Protein AF-A0A7Y4XU53-F1 (afdb_monomer)

Solvent-accessible surface area (backbone atoms only — not comparable to full-atom values): 15496 Å² total; per-residue (Å²): 97,67,65,59,54,49,29,48,73,75,41,48,65,51,54,49,46,46,52,47,41,59,56,50,45,74,78,59,78,46,73,67,60,50,52,54,51,51,51,36,53,54,50,52,48,46,34,63,76,52,54,49,57,60,40,25,59,57,55,63,79,53,51,58,45,35,50,53,32,51,56,51,40,59,76,67,54,86,46,67,70,59,48,50,52,51,52,51,53,52,51,51,45,48,71,66,43,41,72,23,77,87,31,60,88,43,92,66,39,48,77,74,89,72,52,85,56,38,30,60,60,71,60,48,35,47,76,47,31,52,31,77,85,59,67,50,93,96,54,72,80,56,50,27,73,43,26,56,47,11,45,54,50,39,73,67,69,52,61,66,43,62,31,17,55,98,55,37,81,69,39,66,53,14,47,64,44,29,35,91,74,42,46,62,47,35,47,40,18,83,83,22,80,64,48,52,65,48,65,60,62,78,65,98,45,80,85,71,64,36,38,55,52,49,41,38,78,77,60,62,36,46,69,58,15,62,79,67,73,41,94,49,38,66,56,65,44,53,36,55,48,44,52,56,46,45,41,70,73,68,52,64,94,88,34,68,67,37,54,53,49,51,51,39,56,78,71,49,72,60,49,83,42,61,109

Foldseek 3Di:
DVLVVLQCVQPVPLVVLLVVLVVLCVVDPDVVLVVLNVVLVVQVVCCVPPVLLQDQEHPPSSVVSSVSSVVSSVVSDPDVVVVVVVVVVVVVCLVPRQCRPVCQLHPSRDDDDDDLRHDHVSVVCNVQQADPSSDDPPDDHSNHPQLVQLLVLLVVLDQEDEDGDVNHQDCVSNVVNVDDSHDYHRQQLPPPQLQVLADFDDDPDPVPRGRSRGGGDDFPCNRVCSVVVHQPGDQPLSSVVVVLSCLCPPPPPPDPVNVVSVVCVVVCVSVVSRD

pLDDT: mean 91.99, std 4.61, range [73.56, 98.56]

Structure (mmCIF, N/CA/C/O backbone):
data_AF-A0A7Y4XU53-F1
#
_entry.id   AF-A0A7Y4XU53-F1
#
loop_
_atom_site.group_PDB
_atom_site.id
_atom_site.type_symbol
_atom_site.label_atom_id
_atom_site.label_alt_id
_atom_site.label_comp_id
_atom_site.label_asym_id
_atom_site.label_entity_id
_atom_site.label_seq_id
_atom_site.pdbx_PDB_ins_code
_atom_site.Cartn_x
_atom_site.Cartn_y
_atom_site.Cartn_z
_atom_site.occupancy
_atom_site.B_iso_or_equiv
_atom_site.auth_seq_id
_atom_site.auth_comp_id
_atom_site.auth_asym_id
_atom_site.auth_atom_id
_atom_site.pdbx_PDB_model_num
ATOM 1 N N . MET A 1 1 ? 0.083 14.313 11.357 1.00 78.88 1 MET A N 1
ATOM 2 C CA . MET A 1 1 ? -1.094 14.756 12.139 1.00 78.88 1 MET A CA 1
ATOM 3 C C . MET A 1 1 ? -2.359 14.794 11.295 1.00 78.88 1 MET A C 1
ATOM 5 O O . MET A 1 1 ? -3.367 14.263 11.739 1.00 78.88 1 MET A O 1
ATOM 9 N N . ASP A 1 2 ? -2.300 15.307 10.069 1.00 85.94 2 ASP A N 1
ATOM 10 C CA . ASP A 1 2 ? -3.457 15.416 9.165 1.00 85.94 2 ASP A CA 1
ATOM 11 C C . ASP A 1 2 ? -4.223 14.101 8.951 1.00 85.94 2 ASP A C 1
ATOM 13 O O . ASP A 1 2 ? -5.445 14.097 9.035 1.00 85.94 2 ASP A O 1
ATOM 17 N N . TYR A 1 3 ? -3.533 12.966 8.778 1.00 88.44 3 TYR A N 1
ATOM 18 C CA . TYR A 1 3 ? -4.188 11.654 8.650 1.00 88.44 3 TYR A CA 1
ATOM 19 C C . TYR A 1 3 ? -4.973 11.239 9.906 1.00 88.44 3 TYR A C 1
ATOM 21 O O . TYR A 1 3 ? -6.047 10.652 9.803 1.00 88.44 3 TYR A O 1
ATOM 29 N N . LEU A 1 4 ? -4.467 11.563 11.103 1.00 89.56 4 LEU A N 1
ATOM 30 C CA . LEU A 1 4 ? -5.180 11.303 12.357 1.00 89.56 4 LEU A CA 1
ATOM 31 C C . LEU A 1 4 ? -6.416 12.202 12.462 1.00 89.56 4 LEU A C 1
ATOM 33 O O . LEU A 1 4 ? -7.492 11.711 12.776 1.00 89.56 4 LEU A O 1
ATOM 37 N N . MET A 1 5 ? -6.284 13.494 12.150 1.00 89.88 5 MET A N 1
ATOM 38 C CA . MET A 1 5 ? -7.417 14.431 12.156 1.00 89.88 5 MET A CA 1
ATOM 39 C C . MET A 1 5 ? -8.484 14.043 11.125 1.00 89.88 5 MET A C 1
ATOM 41 O O . MET A 1 5 ? -9.683 14.097 11.402 1.00 89.88 5 MET A O 1
ATOM 45 N N . ASN A 1 6 ? -8.055 13.582 9.950 1.00 90.56 6 ASN A N 1
ATOM 46 C CA . ASN A 1 6 ? -8.932 12.998 8.946 1.00 90.56 6 ASN A CA 1
ATOM 47 C C . ASN A 1 6 ? -9.673 11.770 9.501 1.00 90.56 6 ASN A C 1
ATOM 49 O O . ASN A 1 6 ? -10.890 11.706 9.406 1.00 90.56 6 ASN A O 1
ATOM 53 N N . SER A 1 7 ? -8.972 10.849 10.164 1.00 89.75 7 SER A N 1
ATOM 54 C CA . SER A 1 7 ? -9.600 9.680 10.788 1.00 89.75 7 SER A CA 1
ATOM 55 C C . SER A 1 7 ? -10.599 10.056 11.891 1.00 89.75 7 SER A C 1
ATOM 57 O O . SER A 1 7 ? -11.693 9.509 11.934 1.00 89.75 7 SER A O 1
ATOM 59 N N . VAL A 1 8 ? -10.274 11.024 12.755 1.00 89.88 8 VAL A N 1
ATOM 60 C CA . VAL A 1 8 ? -11.177 11.500 13.821 1.00 89.88 8 VAL A CA 1
ATOM 61 C C . VAL A 1 8 ? -12.443 12.130 13.239 1.00 89.88 8 VAL A C 1
ATOM 63 O O . VAL A 1 8 ? -13.537 11.885 13.740 1.00 89.88 8 VAL A O 1
ATOM 66 N N . SER A 1 9 ? -12.303 12.930 12.180 1.00 88.12 9 SER A N 1
ATOM 67 C CA . SER A 1 9 ? -13.443 13.584 11.526 1.00 88.12 9 SER A CA 1
ATOM 68 C C . SER A 1 9 ? -14.314 12.612 10.730 1.00 88.12 9 SER A C 1
ATOM 70 O O . SER A 1 9 ? -15.530 12.795 10.681 1.00 88.12 9 SER A O 1
ATOM 72 N N . TRP A 1 10 ? -13.713 11.585 10.123 1.00 86.88 10 TRP A N 1
ATOM 73 C CA . TRP A 1 10 ? -14.430 10.617 9.295 1.00 86.88 10 TRP A CA 1
ATOM 74 C C . TRP A 1 10 ? -15.016 9.456 10.100 1.00 86.88 10 TRP A C 1
ATOM 76 O O . TRP A 1 10 ? -16.067 8.934 9.747 1.00 86.88 10 TRP A O 1
ATOM 86 N N . ASP A 1 11 ? -14.355 9.054 11.184 1.00 85.06 11 ASP A N 1
ATOM 87 C CA . ASP A 1 11 ? -14.752 7.937 12.035 1.00 85.06 11 ASP A CA 1
ATOM 88 C C . ASP A 1 11 ? -14.500 8.253 13.514 1.00 85.06 11 ASP A C 1
ATOM 90 O O . ASP A 1 11 ? -13.604 7.733 14.193 1.00 85.06 11 ASP A O 1
ATOM 94 N N . MET A 1 12 ? -15.343 9.138 14.034 1.00 86.75 12 MET A N 1
ATOM 95 C CA . MET A 1 12 ? -15.313 9.527 15.439 1.00 86.75 12 MET A CA 1
ATOM 96 C C . MET A 1 12 ? -15.636 8.342 16.369 1.00 86.75 12 MET A C 1
ATOM 98 O O . MET A 1 12 ? -15.146 8.284 17.498 1.00 86.75 12 MET A O 1
ATOM 102 N N . SER A 1 13 ? -16.415 7.364 15.895 1.00 83.19 13 SER A N 1
ATOM 103 C CA . SER A 1 13 ? -16.834 6.209 16.694 1.00 83.19 13 SER A CA 1
ATOM 104 C C . SER A 1 13 ? -15.672 5.311 17.106 1.00 83.19 13 SER A C 1
ATOM 106 O O . SER A 1 13 ? -15.560 4.959 18.283 1.00 83.19 13 SER A O 1
ATOM 108 N N . SER A 1 14 ? -14.753 5.027 16.180 1.00 87.06 14 SER A N 1
ATOM 109 C CA . SER A 1 14 ? -13.545 4.257 16.477 1.00 87.06 14 SER A CA 1
ATOM 110 C C . SER A 1 14 ? -12.706 4.913 17.571 1.00 87.06 14 SER A C 1
ATOM 112 O O . SER A 1 14 ? -12.212 4.240 18.476 1.00 87.06 14 SER A O 1
ATOM 114 N N . HIS A 1 15 ? -12.598 6.243 17.546 1.00 89.25 15 HIS A N 1
ATOM 115 C CA . HIS A 1 15 ? -11.846 7.004 18.544 1.00 89.25 15 HIS A CA 1
ATOM 116 C C . HIS A 1 15 ? -12.557 7.054 19.901 1.00 89.25 15 HIS A C 1
ATOM 118 O O . HIS A 1 15 ? -11.891 6.980 20.934 1.00 89.25 15 HIS A O 1
ATOM 124 N N . PHE A 1 16 ? -13.892 7.099 19.929 1.00 88.94 16 PHE A N 1
ATOM 125 C CA . PHE A 1 16 ? -14.647 6.981 21.178 1.00 88.94 16 PHE A CA 1
ATOM 126 C C . PHE A 1 16 ? -14.511 5.607 21.824 1.00 88.94 16 PHE A C 1
ATOM 128 O O . PHE A 1 16 ? -14.369 5.530 23.041 1.00 88.94 16 PHE A O 1
ATOM 135 N N . ILE A 1 17 ? -14.503 4.528 21.039 1.00 89.69 17 ILE A N 1
ATOM 136 C CA . ILE A 1 17 ? -14.270 3.175 21.562 1.00 89.69 17 ILE A CA 1
ATOM 137 C C . ILE A 1 17 ? -12.862 3.068 22.154 1.00 89.69 17 ILE A C 1
ATOM 139 O O . ILE A 1 17 ? -12.697 2.565 23.265 1.00 89.69 17 ILE A O 1
ATOM 143 N N . LEU A 1 18 ? -11.854 3.610 21.467 1.00 91.81 18 LEU A N 1
ATOM 144 C CA . LEU A 1 18 ? -10.482 3.685 21.977 1.00 91.81 18 LEU A CA 1
ATOM 145 C C . LEU A 1 18 ? -10.397 4.460 23.302 1.00 91.81 18 LEU A C 1
ATOM 147 O O . LEU A 1 18 ? -9.801 3.973 24.265 1.00 91.81 18 LEU A O 1
ATOM 151 N N . ALA A 1 19 ? -11.027 5.635 23.375 1.00 90.56 19 ALA A N 1
ATOM 152 C CA . ALA A 1 19 ? -11.068 6.449 24.589 1.00 90.56 19 ALA A CA 1
ATOM 153 C C . ALA A 1 19 ? -11.841 5.760 25.730 1.00 90.56 19 ALA A C 1
ATOM 155 O O . ALA A 1 19 ? -11.410 5.795 26.883 1.00 90.56 19 ALA A O 1
ATOM 156 N N . GLY A 1 20 ? -12.949 5.085 25.414 1.00 89.94 20 GLY A N 1
ATOM 157 C CA . GLY A 1 20 ? -13.741 4.309 26.367 1.00 89.94 20 GLY A CA 1
ATOM 158 C C . GLY A 1 20 ? -12.943 3.160 26.981 1.00 89.94 20 GLY A C 1
ATOM 159 O O . GLY A 1 20 ? -12.933 3.009 28.201 1.00 89.94 20 GLY A O 1
ATOM 160 N N . CYS A 1 21 ? -12.197 2.413 26.162 1.00 91.75 21 CYS A N 1
ATOM 161 C CA . CYS A 1 21 ? -11.261 1.391 26.634 1.00 91.75 21 CYS A CA 1
ATOM 162 C C . CYS A 1 21 ? -10.215 1.972 27.588 1.00 91.75 21 CYS A C 1
ATOM 164 O O . CYS A 1 21 ? -10.006 1.423 28.668 1.00 91.75 21 CYS A O 1
ATOM 166 N N . ALA A 1 22 ? -9.609 3.111 27.236 1.00 90.75 22 ALA A N 1
ATOM 167 C CA . ALA A 1 22 ? -8.641 3.792 28.096 1.00 90.75 22 ALA A CA 1
ATOM 168 C C . ALA A 1 22 ? -9.238 4.140 29.473 1.00 90.75 22 ALA A C 1
ATOM 170 O O . ALA A 1 22 ? -8.600 3.926 30.503 1.00 90.75 22 ALA A O 1
ATOM 171 N N . GLY A 1 23 ? -10.481 4.635 29.496 1.00 89.00 23 GLY A N 1
ATOM 172 C CA . GLY A 1 23 ? -11.198 4.964 30.728 1.00 89.00 23 GLY A CA 1
ATOM 173 C C . GLY A 1 23 ? -11.557 3.738 31.573 1.00 89.00 23 GLY A C 1
ATOM 174 O O . GLY A 1 23 ? -11.372 3.751 32.790 1.00 89.00 23 GLY A O 1
ATOM 175 N N . LEU A 1 24 ? -12.035 2.658 30.951 1.00 88.69 24 LEU A N 1
ATOM 176 C CA . LEU A 1 24 ? -12.408 1.422 31.652 1.00 88.69 24 LEU A CA 1
ATOM 177 C C . LEU A 1 24 ? -11.191 0.682 32.225 1.00 88.69 24 LEU A C 1
ATOM 179 O O . LEU A 1 24 ? -11.260 0.160 33.338 1.00 88.69 24 LEU A O 1
ATOM 183 N N . LEU A 1 25 ? -10.047 0.738 31.539 1.00 90.75 25 LEU A N 1
ATOM 184 C CA . LEU A 1 25 ? -8.766 0.224 32.037 1.00 90.75 25 LEU A CA 1
ATOM 185 C C . LEU A 1 25 ? -8.284 0.914 33.317 1.00 90.75 25 LEU A C 1
ATOM 187 O O . LEU A 1 25 ? -7.402 0.397 33.995 1.00 90.75 25 LEU A O 1
ATOM 191 N N . ILE A 1 26 ? -8.823 2.075 33.695 1.00 84.62 26 ILE A N 1
ATOM 192 C CA . ILE A 1 26 ? -8.505 2.669 35.001 1.00 84.62 26 ILE A CA 1
ATOM 193 C C . ILE A 1 26 ? -9.072 1.801 36.132 1.00 84.62 26 ILE A C 1
ATOM 195 O O . ILE A 1 26 ? -8.435 1.693 37.177 1.00 84.62 26 ILE A O 1
ATOM 199 N N . LYS A 1 27 ? -10.228 1.165 35.911 1.00 81.88 27 LYS A N 1
ATOM 200 C CA . LYS A 1 27 ? -10.947 0.369 36.913 1.00 81.88 27 LYS A CA 1
ATOM 201 C C . LYS A 1 27 ? -10.559 -1.105 36.887 1.00 81.88 27 LYS A C 1
ATOM 203 O O . LYS A 1 27 ? -10.410 -1.701 37.947 1.00 81.88 27 LYS A O 1
ATOM 208 N N . GLU A 1 2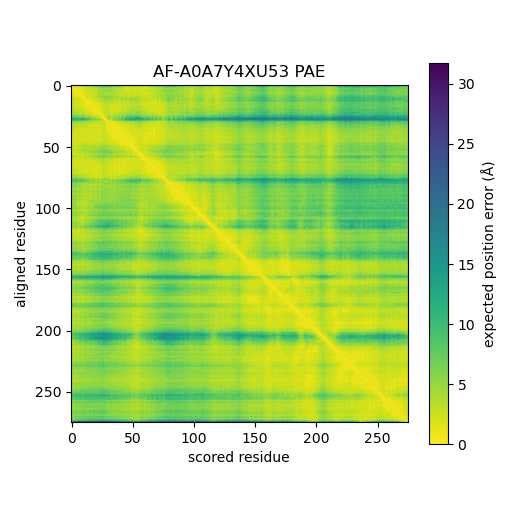8 ? -10.365 -1.678 35.701 1.00 77.75 28 GLU A N 1
ATOM 209 C CA . GLU A 1 28 ? -10.094 -3.110 35.543 1.00 77.75 28 GLU A CA 1
ATOM 210 C C . GLU A 1 28 ? -8.785 -3.362 34.791 1.00 77.75 28 GLU A C 1
ATOM 212 O O . GLU A 1 28 ? -8.723 -3.402 33.560 1.00 77.75 28 GLU A O 1
ATOM 217 N N . ARG A 1 29 ? -7.707 -3.531 35.564 1.00 85.62 29 ARG A N 1
ATOM 218 C CA . ARG A 1 29 ? -6.346 -3.731 35.055 1.00 85.62 29 ARG A CA 1
ATOM 219 C C . ARG A 1 29 ? -5.938 -5.188 35.167 1.00 85.62 29 ARG A C 1
ATOM 221 O O . ARG A 1 29 ? -5.402 -5.607 36.189 1.00 85.62 29 ARG A O 1
ATOM 228 N N . THR A 1 30 ? -6.139 -5.946 34.098 1.00 91.44 30 THR A N 1
ATOM 229 C CA . THR A 1 30 ? -5.469 -7.242 33.937 1.00 91.44 30 THR A CA 1
ATOM 230 C C . THR A 1 30 ? -4.214 -7.069 33.076 1.00 91.44 30 THR A C 1
ATOM 232 O O . THR A 1 30 ? -4.192 -6.195 32.200 1.00 91.44 30 THR A O 1
ATOM 235 N N . PRO A 1 31 ? -3.160 -7.882 33.279 1.00 92.44 31 PRO A N 1
ATOM 236 C CA . PRO A 1 31 ? -1.972 -7.845 32.429 1.00 92.44 31 PRO A CA 1
ATOM 237 C C . PRO A 1 31 ? -2.310 -7.993 30.942 1.00 92.44 31 PRO A C 1
ATOM 239 O O . PRO A 1 31 ? -1.781 -7.258 30.117 1.00 92.44 31 PRO A O 1
ATOM 242 N N . GLN A 1 32 ? -3.255 -8.874 30.606 1.00 93.00 32 GLN A N 1
ATOM 243 C CA . GLN A 1 32 ? -3.695 -9.129 29.235 1.00 93.00 32 GLN A CA 1
ATOM 244 C C . GLN A 1 32 ? -4.329 -7.884 28.600 1.00 93.00 32 GLN A C 1
ATOM 246 O O . GLN A 1 32 ? -3.954 -7.491 27.495 1.00 93.00 32 GLN A O 1
ATOM 251 N N . ASN A 1 33 ? -5.249 -7.231 29.316 1.00 93.19 33 ASN A N 1
ATOM 252 C CA . ASN A 1 33 ? -5.934 -6.030 28.841 1.00 93.19 33 ASN A CA 1
ATOM 253 C C . ASN A 1 33 ? -4.947 -4.867 28.639 1.00 93.19 33 ASN A C 1
ATOM 255 O O . ASN A 1 33 ? -5.022 -4.149 27.639 1.00 93.19 33 ASN A O 1
ATOM 259 N N . LEU A 1 34 ? -3.975 -4.723 29.546 1.00 93.50 34 LEU A N 1
ATOM 260 C CA . LEU A 1 34 ? -2.900 -3.738 29.421 1.00 93.50 34 LEU A CA 1
ATOM 261 C C . LEU A 1 34 ? -1.997 -4.025 28.218 1.00 93.50 34 LEU A C 1
ATOM 263 O O . LEU A 1 34 ? -1.682 -3.102 27.472 1.00 93.50 34 LEU A O 1
ATOM 267 N N . THR A 1 35 ? -1.609 -5.282 27.986 1.00 94.69 35 THR A N 1
ATOM 268 C CA . THR A 1 35 ? -0.790 -5.658 26.825 1.00 94.69 35 THR A CA 1
ATOM 269 C C . THR A 1 35 ? -1.491 -5.323 25.510 1.00 94.69 35 THR A C 1
ATOM 271 O O . THR A 1 35 ? -0.870 -4.719 24.633 1.00 94.69 35 THR A O 1
ATOM 274 N N . ILE A 1 36 ? -2.782 -5.649 25.378 1.00 95.19 36 ILE A N 1
ATOM 275 C CA . ILE A 1 36 ? -3.569 -5.317 24.180 1.00 95.19 36 ILE A CA 1
ATOM 276 C C . ILE A 1 36 ? -3.600 -3.801 23.970 1.00 95.19 36 ILE A C 1
ATOM 278 O O . ILE A 1 36 ? -3.298 -3.320 22.877 1.00 95.19 36 ILE A O 1
ATOM 282 N N . PHE A 1 37 ? -3.915 -3.039 25.019 1.00 96.00 37 PHE A N 1
ATOM 283 C CA . PHE A 1 37 ? -4.017 -1.586 24.921 1.00 96.00 37 PHE A CA 1
ATOM 284 C C . PHE A 1 37 ? -2.678 -0.917 24.595 1.00 96.00 37 PHE A C 1
ATOM 286 O O . PHE A 1 37 ? -2.617 -0.030 23.746 1.00 96.00 37 PHE A O 1
ATOM 293 N N . MET A 1 38 ? -1.581 -1.380 25.196 1.00 95.94 38 MET A N 1
ATOM 294 C CA . MET A 1 38 ? -0.241 -0.897 24.860 1.00 95.94 38 MET A CA 1
ATOM 295 C C . MET A 1 38 ? 0.122 -1.197 23.403 1.00 95.94 38 MET A C 1
ATOM 297 O O . MET A 1 38 ? 0.678 -0.333 22.729 1.00 95.94 38 MET A O 1
ATOM 301 N N . GLY A 1 39 ? -0.246 -2.373 22.884 1.00 97.12 39 GLY A N 1
ATOM 302 C CA . GLY A 1 39 ? -0.088 -2.702 21.466 1.00 97.12 39 GLY A CA 1
ATOM 303 C C . GLY A 1 39 ? -0.845 -1.737 20.548 1.00 97.12 39 GLY A C 1
ATOM 304 O O . GLY A 1 39 ? -0.289 -1.267 19.556 1.00 97.12 39 GLY A O 1
ATOM 305 N N . ILE A 1 40 ? -2.080 -1.376 20.913 1.00 96.94 40 ILE A N 1
ATOM 306 C CA . ILE A 1 40 ? -2.878 -0.370 20.198 1.00 96.94 40 ILE A CA 1
ATOM 307 C C . ILE A 1 40 ? -2.160 0.987 20.181 1.00 96.94 40 ILE A C 1
ATOM 309 O O . ILE A 1 40 ? -2.012 1.584 19.114 1.00 96.94 40 ILE A O 1
ATOM 313 N N . LEU A 1 41 ? -1.675 1.464 21.332 1.00 96.19 41 LEU A N 1
ATOM 314 C CA . LEU A 1 41 ? -0.978 2.751 21.435 1.00 96.19 41 LEU A CA 1
ATOM 315 C C . LEU A 1 41 ? 0.322 2.779 20.623 1.00 96.19 41 LEU A C 1
ATOM 317 O O . LEU A 1 41 ? 0.591 3.759 19.924 1.00 96.19 41 LEU A O 1
ATOM 321 N N . LEU A 1 42 ? 1.113 1.705 20.677 1.00 97.19 42 LEU A N 1
ATOM 322 C CA . LEU A 1 42 ? 2.334 1.568 19.880 1.00 97.19 42 LEU A CA 1
ATOM 323 C C . LEU A 1 42 ? 2.025 1.584 18.381 1.00 97.19 42 LEU A C 1
ATOM 325 O O . LEU A 1 42 ? 2.692 2.291 17.624 1.00 97.19 42 LEU A O 1
ATOM 329 N N . TYR A 1 43 ? 0.980 0.873 17.953 1.00 96.69 43 TYR A N 1
ATOM 330 C CA . TYR A 1 43 ? 0.545 0.879 16.560 1.00 96.69 43 TYR A CA 1
ATOM 331 C C . TYR A 1 43 ? 0.079 2.273 16.120 1.00 96.69 43 TYR A C 1
ATOM 333 O O . TYR A 1 43 ? 0.507 2.768 15.080 1.00 96.69 43 TYR A O 1
ATOM 341 N N . MET A 1 44 ? -0.762 2.946 16.912 1.00 95.25 44 MET A N 1
ATOM 342 C CA . MET A 1 44 ? -1.219 4.305 16.601 1.00 95.25 44 MET A CA 1
ATOM 343 C C . MET A 1 44 ? -0.050 5.293 16.531 1.00 95.25 44 MET A C 1
ATOM 345 O O . MET A 1 44 ? -0.011 6.136 15.637 1.00 95.25 44 MET A O 1
ATOM 349 N N . THR A 1 45 ? 0.935 5.149 17.418 1.00 95.50 45 THR A N 1
ATOM 350 C CA . THR A 1 45 ? 2.166 5.948 17.400 1.00 95.50 45 THR A CA 1
ATOM 351 C C . THR A 1 45 ? 2.941 5.719 16.103 1.00 95.50 45 THR A C 1
ATOM 353 O O . THR A 1 45 ? 3.299 6.678 15.423 1.00 95.50 45 THR A O 1
ATOM 356 N N . PHE A 1 46 ? 3.124 4.461 15.695 1.00 95.50 46 PHE A N 1
ATOM 357 C CA . PHE A 1 46 ? 3.728 4.114 14.408 1.00 95.50 46 PHE A CA 1
ATOM 358 C C . PHE A 1 46 ? 2.972 4.728 13.216 1.00 95.50 46 PHE A C 1
ATOM 360 O O . PHE A 1 46 ? 3.597 5.275 12.302 1.00 95.50 46 PHE A O 1
ATOM 367 N N . VAL A 1 47 ? 1.635 4.700 13.232 1.00 94.19 47 VAL A N 1
ATOM 368 C CA . VAL A 1 47 ? 0.813 5.316 12.181 1.00 94.19 47 VAL A CA 1
ATOM 369 C C . VAL A 1 47 ? 1.042 6.820 12.107 1.00 94.19 47 VAL A C 1
ATOM 371 O O . VAL A 1 47 ? 1.302 7.337 11.022 1.00 94.19 47 VAL A O 1
ATOM 374 N N . VAL A 1 48 ? 0.971 7.517 13.242 1.00 92.44 48 VAL A N 1
ATOM 375 C CA . VAL A 1 48 ? 1.095 8.981 13.306 1.00 92.44 48 VAL A CA 1
ATOM 376 C C . VAL A 1 48 ? 2.494 9.450 12.914 1.00 92.44 48 VAL A C 1
ATOM 378 O O . VAL A 1 48 ? 2.612 10.457 12.215 1.00 92.44 48 VAL A O 1
ATOM 381 N N . LEU A 1 49 ? 3.535 8.735 13.348 1.00 93.25 49 LEU A N 1
ATOM 382 C CA . LEU A 1 49 ? 4.927 9.117 13.111 1.00 93.25 49 LEU A CA 1
ATOM 383 C C . LEU A 1 49 ? 5.436 8.730 11.721 1.00 93.25 49 LEU A C 1
ATOM 385 O O . LEU A 1 49 ? 6.316 9.403 11.193 1.00 93.25 49 LEU A O 1
ATOM 389 N N . SER A 1 50 ? 4.926 7.642 11.137 1.00 91.50 50 SER A N 1
ATOM 390 C CA . SER A 1 50 ? 5.514 7.068 9.926 1.00 91.50 50 SER A CA 1
ATOM 391 C C . SER A 1 50 ? 4.468 6.604 8.918 1.00 91.50 50 SER A C 1
ATOM 393 O O . SER A 1 50 ? 4.408 7.140 7.806 1.00 91.50 50 SER A O 1
ATOM 395 N N . ALA A 1 51 ? 3.620 5.638 9.289 1.00 91.62 51 ALA A N 1
ATOM 396 C CA . ALA A 1 51 ? 2.831 4.888 8.310 1.00 91.62 51 ALA A CA 1
ATOM 397 C C . ALA A 1 51 ? 1.847 5.763 7.524 1.00 91.62 51 ALA A C 1
ATOM 399 O O . ALA A 1 51 ? 1.611 5.500 6.347 1.00 91.62 51 ALA A O 1
ATOM 400 N N . ALA A 1 52 ? 1.313 6.827 8.135 1.00 89.19 52 ALA A N 1
ATOM 401 C CA . ALA A 1 52 ? 0.379 7.756 7.497 1.00 89.19 52 ALA A CA 1
ATOM 402 C C . ALA A 1 52 ? 0.908 8.358 6.182 1.00 89.19 52 ALA A C 1
ATOM 404 O O . ALA A 1 52 ? 0.126 8.606 5.271 1.00 89.19 52 ALA A O 1
ATOM 405 N N . SER A 1 53 ? 2.226 8.535 6.041 1.00 86.56 53 SER A N 1
ATOM 406 C CA . SER A 1 53 ? 2.842 9.034 4.800 1.00 86.56 53 SER A CA 1
ATOM 407 C C . SER A 1 53 ? 2.745 8.052 3.623 1.00 86.56 53 SER A C 1
ATOM 409 O O . SER A 1 53 ? 2.848 8.448 2.462 1.00 86.56 53 SER A O 1
ATOM 411 N N . ALA A 1 54 ? 2.517 6.767 3.903 1.00 87.56 54 ALA A N 1
ATOM 412 C CA . ALA A 1 54 ? 2.494 5.692 2.916 1.00 87.56 54 ALA A CA 1
ATOM 413 C C . ALA A 1 54 ? 1.097 5.426 2.330 1.00 87.56 54 ALA A C 1
ATOM 415 O O . ALA A 1 54 ? 0.913 4.463 1.583 1.00 87.56 54 ALA A O 1
ATOM 416 N N . THR A 1 55 ? 0.079 6.223 2.672 1.00 88.88 55 THR A N 1
ATOM 417 C CA . THR A 1 55 ? -1.260 6.045 2.108 1.00 88.88 55 THR A CA 1
ATOM 418 C C . THR A 1 55 ? -2.026 7.346 1.976 1.00 88.88 55 THR A C 1
ATOM 420 O O . THR A 1 55 ? -1.937 8.221 2.827 1.00 88.88 55 THR A O 1
ATOM 423 N N . HIS A 1 56 ? -2.840 7.418 0.932 1.00 88.44 56 HIS A N 1
ATOM 424 C CA . HIS A 1 56 ? -3.889 8.417 0.787 1.00 88.44 56 HIS A CA 1
ATOM 425 C C . HIS A 1 56 ? -5.286 7.813 1.025 1.00 88.44 56 HIS A C 1
ATOM 427 O O . HIS A 1 56 ? -6.289 8.501 0.898 1.00 88.44 56 HIS A O 1
ATOM 433 N N . MET A 1 57 ? -5.395 6.525 1.383 1.00 91.12 57 MET A N 1
ATOM 434 C CA . MET A 1 57 ? -6.691 5.898 1.666 1.00 91.12 57 MET A CA 1
ATOM 435 C C . MET A 1 57 ? -7.080 6.169 3.122 1.00 91.12 57 MET A C 1
ATOM 437 O O . MET A 1 57 ? -6.411 5.711 4.061 1.00 91.12 57 MET A O 1
ATOM 441 N N . SER A 1 58 ? -8.162 6.920 3.306 1.00 89.19 58 SER A N 1
ATOM 442 C CA . SER A 1 58 ? -8.640 7.331 4.622 1.00 89.19 58 SER A CA 1
ATOM 443 C C . SER A 1 58 ? -9.040 6.130 5.489 1.00 89.19 58 SER A C 1
ATOM 445 O O . SER A 1 58 ? -9.518 5.108 4.993 1.00 89.19 58 SER A O 1
ATOM 447 N N . GLY A 1 59 ? -8.790 6.234 6.798 1.00 85.38 59 GLY A N 1
ATOM 448 C CA . GLY A 1 59 ? -9.236 5.282 7.824 1.00 85.38 59 GLY A CA 1
ATOM 449 C C . GLY A 1 59 ? -8.549 3.910 7.839 1.00 85.38 59 GLY A C 1
ATOM 450 O O . GLY A 1 59 ? -8.574 3.236 8.868 1.00 85.38 59 GLY A O 1
ATOM 451 N N . ARG A 1 60 ? -7.879 3.486 6.755 1.00 89.12 60 ARG A N 1
ATOM 452 C CA . ARG A 1 60 ? -7.386 2.102 6.605 1.00 89.12 60 ARG A CA 1
ATOM 453 C C . ARG A 1 60 ? -6.478 1.625 7.742 1.00 89.12 60 ARG A C 1
ATOM 455 O O . ARG A 1 60 ? -6.584 0.477 8.157 1.00 89.12 60 ARG A O 1
ATOM 462 N N . PHE A 1 61 ? -5.579 2.477 8.242 1.00 93.31 61 PHE A N 1
ATOM 463 C CA . PHE A 1 61 ? -4.652 2.063 9.296 1.00 93.31 61 PHE A CA 1
ATOM 464 C C . PHE A 1 61 ? -5.329 2.005 10.667 1.00 93.31 61 PHE A C 1
ATOM 466 O O . PHE A 1 61 ? -4.907 1.232 11.514 1.00 93.31 61 PHE A O 1
ATOM 473 N N . PHE A 1 62 ? -6.412 2.750 10.891 1.00 92.62 62 PHE A N 1
ATOM 474 C CA . PHE A 1 62 ? -7.114 2.740 12.176 1.00 92.62 62 PHE A CA 1
ATOM 475 C C . PHE A 1 62 ? -8.077 1.558 12.340 1.00 92.62 62 PHE A C 1
ATOM 477 O O . PHE A 1 62 ? -8.491 1.278 13.462 1.00 92.62 62 PHE A O 1
ATOM 484 N N . ALA A 1 63 ? -8.349 0.799 11.273 1.00 90.88 63 ALA A N 1
ATOM 485 C CA . ALA A 1 63 ? -9.172 -0.408 11.336 1.00 90.88 63 ALA A CA 1
ATOM 486 C C . ALA A 1 63 ? -8.618 -1.468 12.311 1.00 90.88 63 ALA A C 1
ATOM 488 O O . ALA A 1 63 ? -9.387 -2.100 13.033 1.00 90.88 63 ALA A O 1
ATOM 489 N N . VAL A 1 64 ? -7.291 -1.640 12.377 1.00 92.88 64 VAL A N 1
ATOM 490 C CA . VAL A 1 64 ? -6.655 -2.605 13.295 1.00 92.88 64 VAL A CA 1
ATOM 491 C C . VAL A 1 64 ? -6.779 -2.156 14.762 1.00 92.88 64 VAL A C 1
ATOM 493 O O . VAL A 1 64 ? -7.302 -2.934 15.562 1.00 92.88 64 VAL A O 1
ATOM 496 N N . PRO A 1 65 ? -6.387 -0.919 15.141 1.00 94.88 65 PRO A N 1
ATOM 497 C CA . PRO A 1 65 ? -6.689 -0.349 16.455 1.00 94.88 65 PRO A CA 1
ATOM 498 C C . PRO A 1 65 ? -8.157 -0.461 16.856 1.00 94.88 65 PRO A C 1
ATOM 500 O O . PRO A 1 65 ? -8.443 -0.870 17.975 1.00 94.88 65 PRO A O 1
ATOM 503 N N . PHE A 1 66 ? -9.081 -0.143 15.947 1.00 92.81 66 PHE A N 1
ATOM 504 C CA . PHE A 1 66 ? -10.517 -0.237 16.193 1.00 92.81 66 PHE A CA 1
ATOM 505 C C . PHE A 1 66 ? -10.957 -1.668 16.519 1.00 92.81 66 PHE A C 1
ATOM 507 O O . PHE A 1 66 ? -11.648 -1.893 17.515 1.00 92.81 66 PHE A O 1
ATOM 514 N N . PHE A 1 67 ? -10.531 -2.646 15.715 1.00 93.56 67 PHE A N 1
ATOM 515 C CA . PHE A 1 67 ? -10.854 -4.051 15.949 1.00 93.56 67 PHE A CA 1
ATOM 516 C C . PHE A 1 67 ? -10.335 -4.519 17.313 1.00 93.56 67 PHE A C 1
ATOM 518 O O . PHE A 1 67 ? -11.097 -5.050 18.120 1.00 93.56 67 PHE A O 1
ATOM 525 N N . MET A 1 68 ? -9.062 -4.248 17.609 1.00 95.88 68 MET A N 1
ATOM 526 C CA . MET A 1 68 ? -8.452 -4.632 18.884 1.00 95.88 68 MET A CA 1
ATOM 527 C C . MET A 1 68 ? -9.105 -3.924 20.075 1.00 95.88 68 MET A C 1
ATOM 529 O O . MET A 1 68 ? -9.316 -4.545 21.114 1.00 95.88 68 MET A O 1
ATOM 533 N N . ALA A 1 69 ? -9.472 -2.649 19.927 1.00 94.38 69 ALA A N 1
ATOM 534 C CA . ALA A 1 69 ? -10.192 -1.901 20.950 1.00 94.38 69 ALA A CA 1
ATOM 535 C C . ALA A 1 69 ? -11.602 -2.449 21.172 1.00 94.38 69 ALA A C 1
ATOM 537 O O . ALA A 1 69 ? -12.063 -2.480 22.303 1.00 94.38 69 ALA A O 1
ATOM 538 N N . THR A 1 70 ? -12.275 -2.925 20.127 1.00 91.50 70 THR A N 1
ATOM 539 C CA . THR A 1 70 ? -13.593 -3.559 20.251 1.00 91.50 70 THR A CA 1
ATOM 540 C C . THR A 1 70 ? -13.495 -4.887 20.999 1.00 91.50 70 THR A C 1
ATOM 542 O O . THR A 1 70 ? -14.281 -5.131 21.911 1.00 91.50 70 THR A O 1
ATOM 545 N N . VAL A 1 71 ? -12.498 -5.721 20.678 1.00 92.56 71 VAL A N 1
ATOM 546 C CA . VAL A 1 71 ? -12.226 -6.964 21.421 1.00 92.56 71 VAL A CA 1
ATOM 547 C C . VAL A 1 71 ? -11.947 -6.657 22.892 1.00 92.56 71 VAL A C 1
ATOM 549 O O . VAL A 1 71 ? -12.543 -7.273 23.770 1.00 92.56 71 VAL A O 1
ATOM 552 N N . LEU A 1 72 ? -11.097 -5.665 23.163 1.00 93.62 72 LEU A N 1
ATOM 553 C CA . LEU A 1 72 ? -10.787 -5.228 24.522 1.00 93.62 72 LEU A CA 1
ATOM 554 C C . LEU A 1 72 ? -12.014 -4.663 25.250 1.00 93.62 72 LEU A C 1
ATOM 556 O O . LEU A 1 72 ? -12.216 -4.933 26.428 1.00 93.62 72 LEU A O 1
ATOM 560 N N . LEU A 1 73 ? -12.862 -3.899 24.563 1.00 91.56 73 LEU A N 1
ATOM 561 C CA . LEU A 1 73 ? -14.087 -3.363 25.144 1.00 91.56 73 LEU A CA 1
ATOM 562 C C . LEU A 1 73 ? -14.997 -4.498 25.623 1.00 91.56 73 LEU A C 1
ATOM 564 O O . LEU A 1 73 ? -15.527 -4.427 26.726 1.00 91.56 73 LEU A O 1
ATOM 568 N N . VAL A 1 74 ? -15.136 -5.565 24.833 1.00 88.94 74 VAL A N 1
ATOM 569 C CA . VAL A 1 74 ? -15.933 -6.740 25.213 1.00 88.94 74 VAL A CA 1
ATOM 570 C C . VAL A 1 74 ? -15.369 -7.423 26.462 1.00 88.94 74 VAL A C 1
ATOM 572 O O . VAL A 1 74 ? -16.155 -7.828 27.313 1.00 88.94 74 VAL A O 1
ATOM 575 N N . THR A 1 75 ? -14.043 -7.511 26.624 1.00 88.50 75 THR A N 1
ATOM 576 C CA . THR A 1 75 ? -13.440 -8.118 27.830 1.00 88.50 75 THR A CA 1
ATOM 577 C C . THR A 1 75 ? -13.531 -7.236 29.073 1.00 88.50 75 THR A C 1
ATOM 579 O O . THR A 1 75 ? -13.418 -7.750 30.181 1.00 88.50 75 THR A O 1
ATOM 582 N N . LEU A 1 76 ? -13.724 -5.924 28.908 1.00 90.00 76 LEU A N 1
ATOM 583 C CA . LEU A 1 76 ? -13.877 -4.960 30.004 1.00 90.00 76 LEU A CA 1
ATOM 584 C C . LEU A 1 76 ? -15.342 -4.760 30.430 1.00 90.00 76 LEU A C 1
ATOM 586 O O . LEU A 1 76 ? -15.616 -4.197 31.491 1.00 90.00 76 LEU A O 1
ATOM 590 N N . LEU A 1 77 ? -16.307 -5.168 29.602 1.00 88.06 77 LEU A N 1
ATOM 591 C CA . LEU A 1 77 ? -17.731 -4.992 29.877 1.00 88.06 77 LEU A CA 1
ATOM 592 C C . LEU A 1 77 ? -18.291 -6.152 30.707 1.00 88.06 77 LEU A C 1
ATOM 594 O O . LEU A 1 77 ? -18.853 -7.107 30.182 1.00 88.06 77 LEU A O 1
ATOM 598 N N . ASN A 1 78 ? -18.247 -5.999 32.030 1.00 84.56 78 ASN A N 1
ATOM 599 C CA . ASN A 1 78 ? -18.806 -6.987 32.963 1.00 84.56 78 ASN A CA 1
ATOM 600 C C . ASN A 1 78 ? -20.318 -6.834 33.219 1.00 84.56 78 ASN A C 1
ATOM 602 O O . ASN A 1 78 ? -20.936 -7.693 33.846 1.00 84.56 78 ASN A O 1
ATOM 606 N N . ASN A 1 79 ? -20.947 -5.749 32.751 1.00 88.50 79 ASN A N 1
ATOM 607 C CA . ASN A 1 79 ? -22.372 -5.486 32.965 1.00 88.50 79 ASN A CA 1
ATOM 608 C C . ASN A 1 79 ? -23.168 -5.606 31.660 1.00 88.50 79 ASN A C 1
ATOM 610 O O . ASN A 1 79 ? -23.075 -4.748 30.779 1.00 88.50 79 ASN A O 1
ATOM 614 N N . GLN A 1 80 ? -24.030 -6.622 31.583 1.00 89.69 80 GLN A N 1
ATOM 615 C CA . GLN A 1 80 ? -24.843 -6.906 30.400 1.00 89.69 80 GLN A CA 1
ATOM 616 C C . GLN A 1 80 ? -25.762 -5.741 29.994 1.00 89.69 80 GLN A C 1
ATOM 618 O O . GLN A 1 80 ? -25.955 -5.511 28.804 1.00 89.69 80 GLN A O 1
ATOM 623 N N . ARG A 1 81 ? -26.308 -4.969 30.947 1.00 92.31 81 ARG A N 1
ATOM 624 C CA . ARG A 1 81 ? -27.163 -3.808 30.629 1.00 92.31 81 ARG A CA 1
ATOM 625 C C . ARG A 1 81 ? -26.370 -2.700 29.939 1.00 92.31 81 ARG A C 1
ATOM 627 O O . ARG A 1 81 ? -26.860 -2.108 28.983 1.00 92.31 81 ARG A O 1
ATOM 634 N N . ILE A 1 82 ? -25.142 -2.451 30.400 1.00 88.06 82 ILE A N 1
ATOM 635 C CA . ILE A 1 82 ? -24.229 -1.484 29.774 1.00 88.06 82 ILE A CA 1
ATOM 636 C C . ILE A 1 82 ? -23.817 -1.985 28.387 1.00 88.06 82 ILE A C 1
ATOM 638 O O . ILE A 1 82 ? -23.842 -1.213 27.432 1.00 88.06 82 ILE A O 1
ATOM 642 N N . GLY A 1 83 ? -23.516 -3.281 28.256 1.00 87.88 83 GLY A N 1
ATOM 643 C CA . GLY A 1 83 ? -23.222 -3.905 26.965 1.00 87.88 83 GLY A CA 1
ATOM 644 C C . GLY A 1 83 ? -24.359 -3.738 25.954 1.00 87.88 83 GLY A C 1
ATOM 645 O O . GLY A 1 83 ? -24.117 -3.282 24.839 1.00 87.88 83 GLY A O 1
ATOM 646 N N . TRP A 1 84 ? -25.605 -4.012 26.357 1.00 90.88 84 TRP A N 1
ATOM 647 C CA . TRP A 1 84 ? -26.788 -3.777 25.522 1.00 90.88 84 TRP A CA 1
ATOM 648 C C . TRP A 1 84 ? -26.931 -2.315 25.114 1.00 90.88 84 TRP A C 1
ATOM 650 O O . TRP A 1 84 ? -27.143 -2.029 23.939 1.00 90.88 84 TRP A O 1
ATOM 660 N N . PHE A 1 85 ? -26.785 -1.391 26.064 1.00 90.56 85 PHE A N 1
ATOM 661 C CA . PHE A 1 85 ? -26.861 0.038 25.779 1.00 90.56 85 PHE A CA 1
ATOM 662 C C . PHE A 1 85 ? -25.819 0.466 24.735 1.00 90.56 85 PHE A C 1
ATOM 664 O O . PHE A 1 85 ? -26.175 1.092 23.739 1.00 90.56 85 PHE A O 1
ATOM 671 N N . ILE A 1 86 ? -24.554 0.070 24.911 1.00 86.56 86 ILE A N 1
ATOM 672 C CA . ILE A 1 86 ? -23.476 0.365 23.955 1.00 86.56 86 ILE A CA 1
ATOM 673 C C . ILE A 1 86 ? -23.780 -0.258 22.591 1.00 86.56 86 ILE A C 1
ATOM 675 O O . ILE A 1 86 ? -23.673 0.426 21.577 1.00 86.56 86 ILE A O 1
ATOM 679 N N . GLY A 1 87 ? -24.206 -1.523 22.550 1.00 86.81 87 GLY A N 1
ATOM 680 C CA . GLY A 1 87 ? -24.546 -2.211 21.304 1.00 86.81 87 GLY A CA 1
ATOM 681 C C . GLY A 1 87 ? -25.668 -1.514 20.531 1.00 86.81 87 GLY A C 1
ATOM 682 O O . GLY A 1 87 ? -25.561 -1.331 19.317 1.00 86.81 87 GLY A O 1
ATOM 683 N N . VAL A 1 88 ? -26.712 -1.054 21.228 1.00 91.31 88 VAL A N 1
ATOM 684 C CA . VAL A 1 88 ? -27.806 -0.276 20.629 1.00 91.31 88 VAL A CA 1
ATOM 685 C C . VAL A 1 88 ? -27.298 1.068 20.109 1.00 91.31 88 VAL A C 1
ATOM 687 O O . VAL A 1 88 ? -27.592 1.415 18.968 1.00 91.31 88 VAL A O 1
ATOM 690 N N . MET A 1 89 ? -26.497 1.801 20.888 1.00 88.81 89 MET A N 1
ATOM 691 C CA . MET A 1 89 ? -25.930 3.088 20.461 1.00 88.81 89 MET A CA 1
ATOM 692 C C . MET A 1 89 ? -25.022 2.951 19.236 1.00 88.81 89 MET A C 1
ATOM 694 O O . MET A 1 89 ? -25.156 3.722 18.287 1.00 88.81 89 MET A O 1
ATOM 698 N N . VAL A 1 90 ? -24.150 1.941 19.208 1.00 85.12 90 VAL A N 1
ATOM 699 C CA . VAL A 1 90 ? -23.297 1.644 18.047 1.00 85.12 90 VAL A CA 1
ATOM 700 C C . VAL A 1 90 ? -24.152 1.276 16.835 1.00 85.12 90 VAL A C 1
ATOM 702 O O . VAL A 1 90 ? -23.908 1.786 15.747 1.00 85.12 90 VAL A O 1
ATOM 705 N N . SER A 1 91 ? -25.194 0.461 17.011 1.00 87.94 91 SER A N 1
ATOM 706 C CA . SER A 1 91 ? -26.105 0.087 15.920 1.00 87.94 91 SER A CA 1
ATOM 707 C C . SER A 1 91 ? -26.856 1.298 15.359 1.00 87.94 91 SER A C 1
ATOM 709 O O . SER A 1 91 ? -26.905 1.485 14.144 1.00 87.94 91 SER A O 1
ATOM 711 N N . MET A 1 92 ? -27.388 2.163 16.229 1.00 91.50 92 MET A N 1
ATOM 712 C CA . MET A 1 92 ? -28.032 3.416 15.824 1.00 9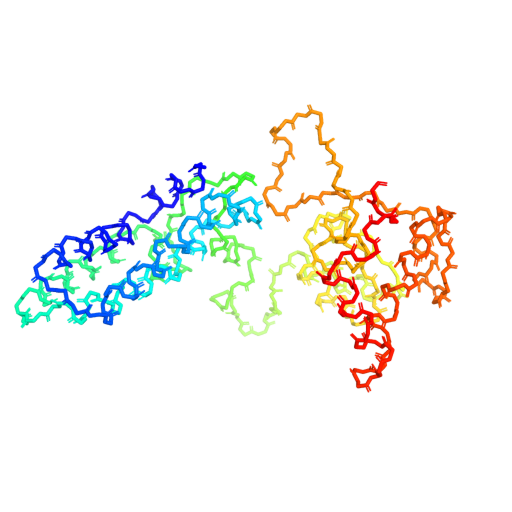1.50 92 MET A CA 1
ATOM 713 C C . MET A 1 92 ? -27.055 4.327 15.079 1.00 91.50 92 MET A C 1
ATOM 715 O O . MET A 1 92 ? -27.410 4.871 14.036 1.00 91.50 92 MET A O 1
ATOM 719 N N . TYR A 1 93 ? -25.814 4.447 15.559 1.00 88.12 93 TYR A N 1
ATOM 720 C CA . TYR A 1 93 ? -24.773 5.210 14.876 1.00 88.12 93 TYR A CA 1
ATOM 721 C C . TYR A 1 93 ? -24.444 4.621 13.500 1.00 88.12 93 TYR A C 1
ATOM 723 O O . TYR A 1 93 ? -24.428 5.363 12.526 1.00 88.12 93 TYR A O 1
ATOM 731 N N . ILE A 1 94 ? -24.262 3.302 13.375 1.00 86.69 94 ILE A N 1
ATOM 732 C CA . ILE A 1 94 ? -24.024 2.626 12.088 1.00 86.69 94 ILE A CA 1
ATOM 733 C C . ILE A 1 94 ? -25.176 2.894 11.109 1.00 86.69 94 ILE A C 1
ATOM 735 O O . ILE A 1 94 ? -24.933 3.107 9.924 1.00 86.69 94 ILE A O 1
ATOM 739 N N . ILE A 1 95 ? -26.427 2.915 11.568 1.00 90.25 95 ILE A N 1
ATOM 740 C CA . ILE A 1 95 ? -27.582 3.215 10.707 1.00 90.25 95 ILE A CA 1
ATOM 741 C C . ILE A 1 95 ? -27.625 4.705 10.338 1.00 90.25 95 ILE A C 1
ATOM 743 O O . ILE A 1 95 ? -27.906 5.054 9.192 1.00 90.25 95 ILE A O 1
ATOM 747 N N . TRP A 1 96 ? -27.329 5.603 11.276 1.00 90.88 96 TRP A N 1
ATOM 748 C CA . TRP A 1 96 ? -27.388 7.048 11.058 1.00 90.88 96 TRP A CA 1
ATOM 749 C C . TRP A 1 96 ? -26.221 7.569 10.208 1.00 90.88 96 TRP A C 1
ATOM 751 O O . TRP A 1 96 ? -26.434 8.368 9.296 1.00 90.88 96 TRP A O 1
ATOM 761 N N . HIS A 1 97 ? -25.004 7.064 10.412 1.00 89.62 97 HIS A N 1
ATOM 762 C CA . HIS A 1 97 ? -23.786 7.632 9.839 1.00 89.62 97 HIS A CA 1
ATOM 763 C C . HIS A 1 97 ? -23.733 7.512 8.303 1.00 89.62 97 HIS A C 1
ATOM 765 O O . HIS A 1 97 ? -24.025 6.439 7.763 1.00 89.62 97 HIS A O 1
ATOM 771 N N . PRO A 1 98 ? -23.382 8.580 7.564 1.00 89.19 98 PRO A N 1
ATOM 772 C CA . PRO A 1 98 ? -23.462 8.607 6.100 1.00 89.19 98 PRO A CA 1
ATOM 773 C C . PRO A 1 98 ? -22.457 7.693 5.384 1.00 89.19 98 PRO A C 1
ATOM 775 O O . PRO A 1 98 ? -22.783 7.173 4.322 1.00 89.19 98 PRO A O 1
ATOM 778 N N . ILE A 1 99 ? -21.279 7.444 5.966 1.00 88.88 99 ILE A N 1
ATOM 779 C CA . ILE A 1 99 ? -20.253 6.548 5.387 1.00 88.88 99 ILE A CA 1
ATOM 780 C C . ILE A 1 99 ? -20.292 5.120 5.946 1.00 88.88 99 ILE A C 1
ATOM 782 O O . ILE A 1 99 ? -19.315 4.374 5.869 1.00 88.88 99 ILE A O 1
ATOM 786 N N . SER A 1 100 ? -21.402 4.745 6.578 1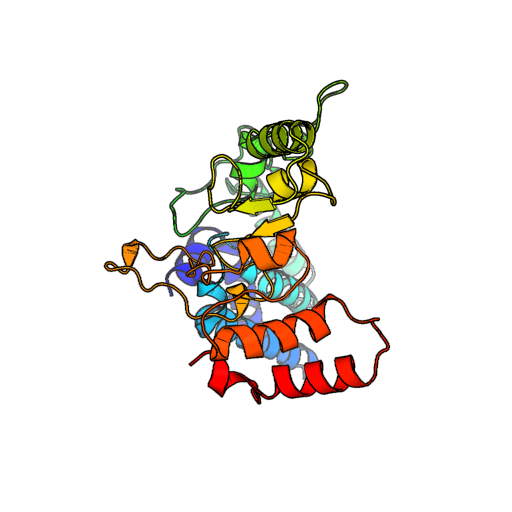.00 88.25 100 SER A N 1
ATOM 787 C CA . SER A 1 100 ? -21.561 3.416 7.156 1.00 88.25 100 SER A CA 1
ATOM 788 C C . SER A 1 100 ? -21.412 2.317 6.108 1.00 88.25 100 SER A C 1
ATOM 790 O O . S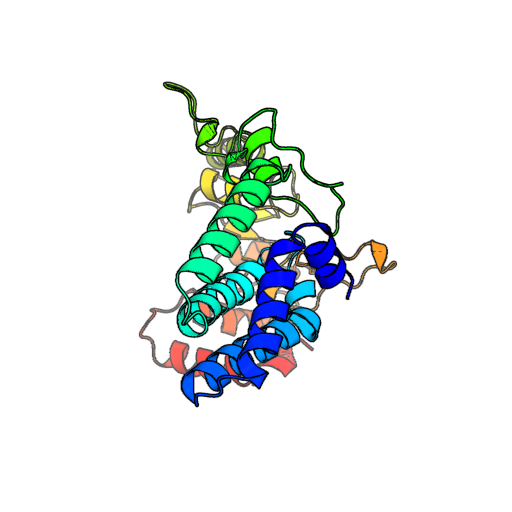ER A 1 100 ? -21.956 2.413 5.004 1.00 88.25 100 SER A O 1
ATOM 792 N N . ALA A 1 101 ? -20.746 1.225 6.488 1.00 84.62 101 ALA A N 1
ATOM 793 C CA . ALA A 1 101 ? -20.608 0.043 5.644 1.00 84.62 101 ALA A CA 1
ATOM 794 C C . ALA A 1 101 ? -21.968 -0.552 5.230 1.00 84.62 101 ALA A C 1
ATOM 796 O O . ALA A 1 101 ? -22.074 -1.109 4.146 1.00 84.62 101 ALA A O 1
ATOM 797 N N . VAL A 1 102 ? -23.026 -0.377 6.035 1.00 89.31 102 VAL A N 1
ATOM 798 C CA . VAL A 1 102 ? -24.385 -0.857 5.707 1.00 89.31 102 VAL A CA 1
ATOM 799 C C . VAL A 1 102 ? -24.996 -0.096 4.528 1.00 89.31 102 VAL A C 1
ATOM 801 O O . VAL A 1 102 ? -25.819 -0.637 3.797 1.00 89.31 102 VAL A O 1
ATOM 804 N N . LYS A 1 103 ? -24.586 1.158 4.314 1.00 92.19 103 LYS A N 1
ATOM 805 C CA . LYS A 1 103 ? -25.067 1.992 3.204 1.00 92.19 103 LYS A CA 1
ATOM 806 C C . LYS A 1 103 ? -24.239 1.809 1.937 1.00 92.19 103 LYS A C 1
ATOM 808 O O . LYS A 1 103 ? -24.614 2.353 0.901 1.00 92.19 103 LYS A O 1
ATOM 813 N N . PHE A 1 104 ? -23.123 1.086 2.007 1.00 90.38 104 PHE A N 1
ATOM 814 C CA . PHE A 1 104 ? -22.193 0.899 0.898 1.00 90.38 104 PHE A CA 1
ATOM 815 C C . PHE A 1 104 ? -22.911 0.438 -0.380 1.00 90.38 104 PHE A C 1
ATOM 817 O O . PHE A 1 104 ? -23.705 -0.497 -0.354 1.00 90.38 104 PHE A O 1
ATOM 824 N N . GLY A 1 105 ? -22.640 1.111 -1.501 1.00 88.50 105 GLY A N 1
ATOM 825 C CA . GLY A 1 105 ? -23.278 0.805 -2.787 1.00 88.50 105 GLY A CA 1
ATOM 826 C C . GLY A 1 105 ? -24.683 1.386 -2.985 1.00 88.50 105 GLY A C 1
ATOM 827 O O . GLY A 1 105 ? -25.245 1.229 -4.065 1.00 88.50 105 GLY A O 1
ATOM 828 N N . SER A 1 106 ? -25.253 2.067 -1.986 1.00 90.81 106 SER A N 1
ATOM 829 C CA . SER A 1 106 ? -26.563 2.723 -2.086 1.00 90.81 106 SER A CA 1
ATOM 830 C C . SER A 1 106 ? -26.445 4.240 -2.247 1.00 90.81 106 SER A C 1
ATOM 832 O O . SER A 1 106 ? -25.417 4.835 -1.923 1.00 90.81 106 SER A O 1
ATOM 834 N N . SER A 1 107 ? -27.541 4.887 -2.652 1.00 90.62 107 SER A N 1
ATOM 835 C CA . SER A 1 107 ? -27.660 6.353 -2.677 1.00 90.62 107 SER A CA 1
ATOM 836 C C . SER A 1 107 ? -27.602 7.004 -1.290 1.00 90.62 107 SER A C 1
ATOM 838 O O . SER A 1 107 ? -27.455 8.216 -1.191 1.00 90.62 107 SER A O 1
ATOM 840 N N . LEU A 1 108 ? -27.709 6.221 -0.209 1.00 92.19 108 LEU A N 1
ATOM 841 C CA . LEU A 1 108 ? -27.585 6.717 1.162 1.00 92.19 108 LEU A CA 1
ATOM 842 C C . LEU A 1 108 ? -26.122 6.871 1.596 1.00 92.19 108 LEU A C 1
ATOM 844 O O . LEU A 1 108 ? -25.864 7.518 2.615 1.00 92.19 108 LEU A O 1
ATOM 848 N N . TYR A 1 109 ? -25.171 6.297 0.853 1.00 93.19 109 TYR A N 1
ATOM 849 C CA . TYR A 1 109 ? -23.748 6.435 1.138 1.00 93.19 109 TYR A CA 1
ATOM 850 C C . TYR A 1 109 ? -23.238 7.797 0.673 1.00 93.19 109 TYR A C 1
ATOM 852 O O . TYR A 1 109 ? -23.126 8.047 -0.526 1.00 93.19 109 TYR A O 1
ATOM 860 N N . HIS A 1 110 ? -22.883 8.658 1.622 1.00 91.62 110 HIS A N 1
ATOM 861 C CA . HIS A 1 110 ? -22.360 9.989 1.322 1.00 91.62 110 HIS A CA 1
ATOM 862 C C . HIS A 1 110 ? -20.917 10.078 1.814 1.00 91.62 110 HIS A C 1
ATOM 864 O O . HIS A 1 110 ? -20.708 10.207 3.023 1.00 91.62 110 HIS A O 1
ATOM 870 N N . PRO A 1 111 ? -19.918 9.968 0.917 1.00 89.31 111 PRO A N 1
ATOM 871 C CA . PRO A 1 111 ? -18.528 10.099 1.312 1.00 89.31 111 PRO A CA 1
ATOM 872 C C . PRO A 1 111 ? -18.254 11.528 1.787 1.00 89.31 111 PRO A C 1
ATOM 874 O O . PRO A 1 111 ? -18.915 12.488 1.389 1.00 89.31 111 PRO A O 1
ATOM 877 N N . TYR A 1 112 ? -17.217 11.676 2.596 1.00 87.19 112 TYR A N 1
ATOM 878 C CA . TYR A 1 112 ? -16.668 12.987 2.913 1.00 87.19 112 TYR A CA 1
ATOM 879 C C . TYR A 1 112 ? -16.001 13.631 1.688 1.00 87.19 112 TYR A C 1
ATOM 881 O O . TYR A 1 112 ? -15.837 13.007 0.639 1.00 87.19 112 TYR A O 1
ATOM 889 N N . HIS A 1 113 ? -15.580 14.889 1.828 1.00 86.88 113 HIS A N 1
ATOM 890 C CA . HIS A 1 113 ? -14.856 15.600 0.779 1.00 86.88 113 HIS A CA 1
ATOM 891 C C . HIS A 1 113 ? -13.574 14.851 0.371 1.00 86.88 113 HIS A C 1
ATOM 893 O O . HIS A 1 113 ? -12.704 14.591 1.203 1.00 86.88 113 HIS A O 1
ATOM 899 N N . GLN A 1 114 ? -13.448 14.549 -0.920 1.00 87.75 114 GLN A N 1
ATOM 900 C CA . GLN A 1 114 ? -12.304 13.844 -1.502 1.00 87.75 114 GLN A CA 1
ATOM 901 C C . GLN A 1 114 ? -11.201 14.837 -1.882 1.00 87.75 114 GLN A C 1
ATOM 903 O O . GLN A 1 114 ? -11.486 15.904 -2.420 1.00 87.75 114 GLN A O 1
ATOM 908 N N . ASN A 1 115 ? -9.934 14.507 -1.633 1.00 83.62 115 ASN A N 1
ATOM 909 C CA . ASN A 1 115 ? -8.802 15.282 -2.148 1.00 83.62 115 ASN A CA 1
ATOM 910 C C . ASN A 1 115 ? -7.624 14.367 -2.520 1.00 83.62 115 ASN A C 1
ATOM 912 O O . ASN A 1 115 ? -7.679 13.157 -2.320 1.00 83.62 115 ASN A O 1
ATOM 916 N N . SER A 1 116 ? -6.554 14.938 -3.076 1.00 76.56 116 SER A N 1
ATOM 917 C CA . SER A 1 116 ? -5.371 14.181 -3.516 1.00 76.56 116 SER A CA 1
ATOM 918 C C . SER A 1 116 ? -4.647 13.436 -2.387 1.00 76.56 116 SER A C 1
ATOM 920 O O . SER A 1 116 ? -3.959 12.449 -2.653 1.00 76.56 116 SER A O 1
ATOM 922 N N . SER A 1 117 ? -4.805 13.887 -1.143 1.00 78.81 117 SER A N 1
ATOM 923 C CA . SER A 1 117 ? -4.121 13.346 0.032 1.00 78.81 117 SER A CA 1
ATOM 924 C C . SER A 1 117 ? -4.951 12.319 0.793 1.00 78.81 117 SER A C 1
ATOM 926 O O . SER A 1 117 ? -4.367 11.428 1.402 1.00 78.81 117 SER A O 1
ATOM 928 N N . TYR A 1 118 ? -6.283 12.424 0.772 1.00 86.38 118 TYR A N 1
ATOM 929 C CA . TYR A 1 118 ? -7.200 11.555 1.508 1.00 86.38 118 TYR A CA 1
ATOM 930 C C . TYR A 1 118 ? -8.449 11.248 0.683 1.00 86.38 118 TYR A C 1
ATOM 932 O O . TYR A 1 118 ? -9.229 12.143 0.348 1.00 86.38 118 TYR A O 1
ATOM 940 N N . ILE A 1 119 ? -8.646 9.960 0.405 1.00 90.75 119 ILE A N 1
ATOM 941 C CA . ILE A 1 119 ? -9.772 9.448 -0.369 1.00 90.75 119 ILE A CA 1
ATOM 942 C C . ILE A 1 119 ? -10.542 8.353 0.369 1.00 90.75 119 ILE A C 1
ATOM 944 O O . ILE A 1 119 ? -9.979 7.571 1.142 1.00 90.75 119 ILE A O 1
ATOM 948 N N . ASP A 1 120 ? -11.828 8.253 0.053 1.00 91.88 120 ASP A N 1
ATOM 949 C CA . ASP A 1 120 ? -12.681 7.113 0.348 1.00 91.88 120 ASP A CA 1
ATOM 950 C C . ASP A 1 120 ? -12.630 6.113 -0.808 1.00 91.88 120 ASP A C 1
ATOM 952 O O . ASP A 1 120 ? -13.412 6.176 -1.759 1.00 91.88 120 ASP A O 1
ATOM 956 N N . THR A 1 121 ? -11.718 5.150 -0.723 1.00 89.94 121 THR A N 1
ATOM 957 C CA . THR A 1 121 ? -11.584 4.118 -1.759 1.00 89.94 121 THR A CA 1
ATOM 958 C C . THR A 1 121 ? -12.854 3.299 -1.957 1.00 89.94 121 THR A C 1
ATOM 960 O O . THR A 1 121 ? -13.100 2.840 -3.067 1.00 89.94 121 THR A O 1
ATOM 963 N N . LYS A 1 122 ? -13.695 3.139 -0.925 1.00 90.06 122 LYS A N 1
ATOM 964 C CA . LYS A 1 122 ? -14.966 2.409 -1.044 1.00 90.06 122 LYS A CA 1
ATOM 965 C C . LYS A 1 122 ? -15.888 3.122 -2.027 1.00 90.06 122 LYS A C 1
ATOM 967 O O . LYS A 1 122 ? -16.453 2.490 -2.915 1.00 90.06 122 LYS A O 1
ATOM 972 N N . TRP A 1 123 ? -16.001 4.440 -1.891 1.00 91.88 123 TRP A N 1
ATOM 973 C CA . TRP A 1 123 ? -16.816 5.247 -2.787 1.00 91.88 123 TRP A CA 1
ATOM 974 C C . TRP A 1 123 ? -16.286 5.207 -4.224 1.00 91.88 123 TRP A C 1
ATOM 976 O O . TRP A 1 123 ? -17.065 4.930 -5.134 1.00 91.88 123 TRP A O 1
ATOM 986 N N . PHE A 1 124 ? -14.978 5.400 -4.427 1.00 91.31 124 PHE A N 1
ATOM 987 C CA . PHE A 1 124 ? -14.373 5.345 -5.765 1.00 91.31 124 PHE A CA 1
ATOM 988 C C . PHE A 1 124 ? -14.624 4.002 -6.455 1.00 91.31 124 PHE A C 1
ATOM 990 O O . PHE A 1 124 ? -15.203 3.972 -7.533 1.00 91.31 124 PHE A O 1
ATOM 997 N N . VAL A 1 125 ? -14.328 2.885 -5.786 1.00 90.94 125 VAL A N 1
ATOM 998 C CA . VAL A 1 125 ? -14.472 1.541 -6.372 1.00 90.94 125 VAL A CA 1
ATOM 999 C C . VAL A 1 125 ? -15.922 1.240 -6.790 1.00 90.94 125 VAL A C 1
ATOM 1001 O O . VAL A 1 125 ? -16.134 0.562 -7.794 1.00 90.94 125 VAL A O 1
ATOM 1004 N N . VAL A 1 126 ? -16.931 1.763 -6.081 1.00 92.31 126 VAL A N 1
ATOM 1005 C CA . VAL A 1 126 ? -18.348 1.638 -6.488 1.00 92.31 126 VAL A CA 1
ATOM 1006 C C . VAL A 1 126 ? -18.680 2.508 -7.700 1.00 92.31 126 VAL A C 1
ATOM 1008 O O . VAL A 1 126 ? -19.332 2.040 -8.635 1.00 92.31 126 VAL A O 1
ATOM 1011 N N . ASN A 1 127 ? -18.272 3.778 -7.685 1.00 91.00 127 ASN A N 1
ATOM 1012 C CA . ASN A 1 127 ? -18.612 4.728 -8.752 1.00 91.00 127 ASN A CA 1
ATOM 1013 C C . ASN A 1 127 ? -17.863 4.425 -10.052 1.00 91.00 127 ASN A C 1
ATOM 1015 O O . ASN A 1 127 ? -18.393 4.647 -11.135 1.00 91.00 127 ASN A O 1
ATOM 1019 N N . GLU A 1 128 ? -16.667 3.858 -9.942 1.00 91.75 128 GLU A N 1
ATOM 1020 C CA . GLU A 1 128 ? -15.827 3.450 -11.066 1.00 91.75 128 GLU A CA 1
ATOM 1021 C C . GLU A 1 128 ? -16.118 2.013 -11.536 1.00 91.75 128 GLU A C 1
ATOM 1023 O O . GLU A 1 128 ? -15.379 1.474 -12.354 1.00 91.75 128 GLU A O 1
ATOM 1028 N N . GLY A 1 129 ? -17.181 1.376 -11.024 1.00 90.88 129 GLY A N 1
ATOM 1029 C CA . GLY A 1 129 ? -17.691 0.103 -11.548 1.00 90.88 129 GLY A CA 1
ATOM 1030 C C . GLY A 1 129 ? -16.891 -1.142 -11.155 1.00 90.88 129 GLY A C 1
ATOM 1031 O O . GLY A 1 129 ? -17.112 -2.217 -11.716 1.00 90.88 129 GLY A O 1
ATOM 1032 N N . ALA A 1 130 ? -15.984 -1.030 -10.185 1.00 91.88 130 ALA A N 1
ATOM 1033 C CA . ALA A 1 130 ? -15.117 -2.121 -9.759 1.00 91.88 130 ALA A CA 1
ATOM 1034 C C . ALA A 1 130 ? -15.586 -2.848 -8.485 1.00 91.88 130 ALA A C 1
ATOM 1036 O O . ALA A 1 130 ? -15.025 -3.891 -8.140 1.00 91.88 130 ALA A O 1
ATOM 1037 N N . ALA A 1 131 ? -16.609 -2.350 -7.782 1.00 92.25 131 ALA A N 1
ATOM 1038 C CA . ALA A 1 131 ? -17.134 -3.024 -6.597 1.00 92.25 131 ALA A CA 1
ATOM 1039 C C . ALA A 1 131 ? -18.033 -4.207 -6.971 1.00 92.25 131 ALA A C 1
ATOM 1041 O O . ALA A 1 131 ? -18.768 -4.174 -7.954 1.00 92.25 131 ALA A O 1
ATOM 1042 N N . LEU A 1 132 ? -18.058 -5.238 -6.122 1.00 90.12 132 LEU A N 1
ATOM 1043 C CA . LEU A 1 132 ? -18.906 -6.415 -6.337 1.00 90.12 132 LEU A CA 1
ATOM 1044 C C . LEU A 1 132 ? -20.400 -6.059 -6.456 1.00 90.12 132 LEU A C 1
ATOM 1046 O O . LEU A 1 132 ? -21.119 -6.689 -7.223 1.00 90.12 132 LEU A O 1
ATOM 1050 N N . VAL A 1 133 ? -20.854 -5.010 -5.760 1.00 91.62 133 VAL A N 1
ATOM 1051 C CA . VAL A 1 133 ? -22.235 -4.497 -5.848 1.00 91.62 133 VAL A CA 1
ATOM 1052 C C . VAL A 1 133 ? -22.603 -3.966 -7.241 1.00 91.62 133 VAL A C 1
ATOM 1054 O O . VAL A 1 133 ? -23.783 -3.858 -7.558 1.00 91.62 133 VAL A O 1
ATOM 1057 N N . ASN A 1 134 ? -21.618 -3.655 -8.091 1.00 91.69 134 ASN A N 1
ATOM 1058 C CA . ASN A 1 134 ? -21.835 -3.244 -9.479 1.00 91.69 134 ASN A CA 1
ATOM 1059 C C . ASN A 1 134 ? -21.992 -4.432 -10.441 1.00 91.69 134 ASN A C 1
ATOM 1061 O O . ASN A 1 134 ? -22.312 -4.210 -11.614 1.00 91.69 134 ASN A O 1
ATOM 1065 N N . TRP A 1 135 ? -21.765 -5.669 -9.983 1.00 93.00 135 TRP A N 1
ATOM 1066 C CA . TRP A 1 135 ? -21.859 -6.855 -10.828 1.00 93.00 135 TRP A CA 1
ATOM 1067 C C . TRP A 1 135 ? -23.274 -7.022 -11.390 1.00 93.00 135 TRP A C 1
ATOM 1069 O O . TRP A 1 135 ? -24.275 -6.864 -10.690 1.00 93.00 135 TRP A O 1
ATOM 1079 N N . ARG A 1 136 ? -23.353 -7.365 -12.678 1.00 91.19 136 ARG A N 1
ATOM 1080 C CA . ARG A 1 136 ? -24.599 -7.699 -13.374 1.00 91.19 136 ARG A CA 1
ATOM 1081 C C . ARG A 1 136 ? -24.355 -8.900 -14.291 1.00 91.19 136 ARG A C 1
ATOM 1083 O O . ARG A 1 136 ? -23.280 -8.965 -14.892 1.00 91.19 136 ARG A O 1
ATOM 1090 N N . PRO A 1 137 ? -25.327 -9.818 -14.455 1.00 93.38 137 PRO A N 1
ATOM 1091 C CA . PRO A 1 137 ? -25.206 -10.915 -15.411 1.00 93.38 137 PRO A CA 1
ATOM 1092 C C . PRO A 1 137 ? -24.834 -10.407 -16.811 1.00 93.38 137 PRO A C 1
ATOM 1094 O O . PRO A 1 137 ? -25.420 -9.443 -17.299 1.00 93.38 137 PRO A O 1
ATOM 1097 N N . GLY A 1 138 ? -23.842 -11.040 -17.442 1.00 89.81 138 GLY A N 1
ATOM 1098 C CA . GLY A 1 138 ? -23.364 -10.680 -18.783 1.00 89.81 138 GLY A CA 1
ATOM 1099 C C . GLY A 1 138 ? -22.457 -9.445 -18.857 1.00 89.81 138 GLY A C 1
ATOM 1100 O O . GLY A 1 138 ? -21.941 -9.150 -19.932 1.00 89.81 138 GLY A O 1
ATOM 1101 N N . LYS A 1 139 ? -22.222 -8.737 -17.745 1.00 87.75 139 LYS A N 1
ATOM 1102 C CA . LYS A 1 139 ? -21.299 -7.599 -17.692 1.00 87.75 139 LYS A CA 1
ATOM 1103 C C . LYS A 1 139 ? -19.917 -8.045 -17.208 1.00 87.75 139 LYS A C 1
ATOM 1105 O O . LYS A 1 139 ? -19.805 -8.735 -16.195 1.00 87.75 139 LYS A O 1
ATOM 1110 N N . GLN A 1 140 ? -18.869 -7.638 -17.922 1.00 85.88 140 GLN A N 1
ATOM 1111 C CA . GLN A 1 140 ? -17.482 -7.866 -17.512 1.00 85.88 140 GLN A CA 1
ATOM 1112 C C . GLN A 1 140 ? -17.177 -7.115 -16.208 1.00 85.88 140 GLN A C 1
ATOM 1114 O O . GLN A 1 140 ? -17.642 -5.992 -16.021 1.00 85.88 140 GLN A O 1
ATOM 1119 N N . MET A 1 141 ? -16.417 -7.741 -15.304 1.00 89.69 141 MET A N 1
ATOM 1120 C CA . MET A 1 141 ? -16.040 -7.163 -14.013 1.00 89.69 141 MET A CA 1
ATOM 1121 C C . MET A 1 141 ? -14.527 -7.293 -13.760 1.00 89.69 141 MET A C 1
ATOM 1123 O O . MET A 1 141 ? -13.981 -8.373 -13.996 1.00 89.69 141 MET A O 1
ATOM 1127 N N . PRO A 1 142 ? -13.863 -6.248 -13.222 1.00 91.62 142 PRO A N 1
ATOM 1128 C CA . PRO A 1 142 ? -14.415 -4.916 -12.954 1.00 91.62 142 PRO A CA 1
ATOM 1129 C C . PRO A 1 142 ? -14.706 -4.151 -14.256 1.00 91.62 142 PRO A C 1
ATOM 1131 O O . PRO A 1 142 ? -13.908 -4.192 -15.190 1.00 91.62 142 PRO A O 1
ATOM 1134 N N . ASP A 1 143 ? -15.828 -3.431 -14.312 1.00 91.31 143 ASP A N 1
ATOM 1135 C CA . ASP A 1 143 ? -16.115 -2.525 -15.429 1.00 91.31 143 ASP A CA 1
ATOM 1136 C C . ASP A 1 143 ? -15.457 -1.173 -15.165 1.00 91.31 143 ASP A C 1
ATOM 1138 O O . ASP A 1 143 ? -16.101 -0.231 -14.712 1.00 91.31 143 ASP A O 1
ATOM 1142 N N . HIS A 1 144 ? -14.145 -1.122 -15.382 1.00 93.69 144 HIS A N 1
ATOM 1143 C CA . HIS A 1 144 ? -13.305 0.004 -15.001 1.00 93.69 144 HIS A CA 1
ATOM 1144 C C . HIS A 1 144 ? -12.393 0.409 -16.161 1.00 93.69 144 HIS A C 1
ATOM 1146 O O . HIS A 1 144 ? -11.729 -0.437 -16.760 1.00 93.69 144 HIS A O 1
ATOM 1152 N N . ALA A 1 145 ? -12.271 1.712 -16.438 1.00 93.75 145 ALA A N 1
ATOM 1153 C CA . ALA A 1 145 ? -11.471 2.230 -17.558 1.00 93.75 145 ALA A CA 1
ATOM 1154 C C . ALA A 1 145 ? -10.024 1.695 -17.566 1.00 93.75 145 ALA A C 1
ATOM 1156 O O . ALA A 1 145 ? -9.526 1.225 -18.585 1.00 93.75 145 ALA A O 1
ATOM 1157 N N . TRP A 1 146 ? -9.368 1.694 -16.403 1.00 95.38 146 TRP A N 1
ATOM 1158 C CA . TRP A 1 146 ? -8.021 1.134 -16.228 1.00 95.38 146 TRP A CA 1
ATOM 1159 C C . TRP A 1 146 ? -7.904 -0.361 -16.548 1.00 95.38 146 TRP A C 1
ATOM 1161 O O . TRP A 1 146 ? -6.869 -0.787 -17.054 1.00 95.38 146 TRP A O 1
ATOM 1171 N N . TYR A 1 147 ? -8.942 -1.152 -16.261 1.00 95.44 147 TYR A N 1
ATOM 1172 C CA . TYR A 1 147 ? -8.974 -2.573 -16.604 1.00 95.44 147 TYR A CA 1
ATOM 1173 C C . TYR A 1 147 ? -9.069 -2.749 -18.125 1.00 95.44 147 TYR A C 1
ATOM 1175 O O . TYR A 1 147 ? -8.248 -3.444 -18.722 1.00 95.44 147 TYR A O 1
ATOM 1183 N N . HIS A 1 148 ? -10.002 -2.036 -18.764 1.00 94.56 148 HIS A N 1
ATOM 1184 C CA . HIS A 1 148 ? -10.189 -2.052 -20.221 1.00 94.56 148 HIS A CA 1
ATOM 1185 C C . HIS A 1 148 ? -8.929 -1.627 -20.978 1.00 94.56 148 HIS A C 1
ATOM 1187 O O . HIS A 1 148 ? -8.589 -2.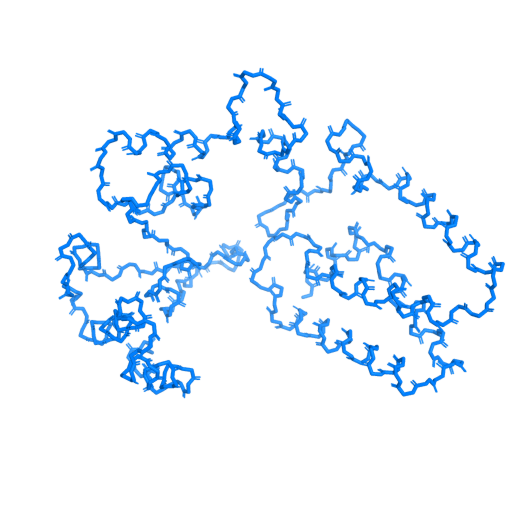199 -22.016 1.00 94.56 148 HIS A O 1
ATOM 1193 N N . GLU A 1 149 ? -8.189 -0.648 -20.454 1.00 95.31 149 GLU A N 1
ATOM 1194 C CA . GLU A 1 149 ? -6.911 -0.265 -21.046 1.00 95.31 149 GLU A CA 1
ATOM 1195 C C . GLU A 1 149 ? -5.853 -1.369 -20.920 1.00 95.31 149 GLU A C 1
ATOM 1197 O O . GLU A 1 149 ? -5.120 -1.610 -21.880 1.00 95.31 149 GLU A O 1
ATOM 1202 N N . GLY A 1 150 ? -5.802 -2.085 -19.794 1.00 95.81 150 GLY A N 1
ATOM 1203 C CA . GLY A 1 150 ? -4.930 -3.250 -19.647 1.00 95.81 150 GLY A CA 1
ATOM 1204 C C . GLY A 1 150 ? -5.252 -4.341 -20.672 1.00 95.81 150 GLY A C 1
ATOM 1205 O O . GLY A 1 150 ? -4.350 -4.842 -21.341 1.00 95.81 150 GLY A O 1
ATOM 1206 N N . GLU A 1 151 ? -6.535 -4.641 -20.902 1.00 95.44 151 GLU A N 1
ATOM 1207 C CA . GLU A 1 151 ? -6.945 -5.585 -21.954 1.00 95.44 151 GLU A CA 1
ATOM 1208 C C . GLU A 1 151 ? -6.563 -5.116 -23.361 1.00 95.44 151 GLU A C 1
ATOM 1210 O O . GLU A 1 151 ? -6.164 -5.919 -24.210 1.00 95.44 151 GLU A O 1
ATOM 1215 N N . ARG A 1 152 ? -6.666 -3.809 -23.627 1.00 94.81 152 ARG A N 1
ATOM 1216 C CA . ARG A 1 152 ? -6.216 -3.218 -24.891 1.00 94.81 152 ARG A CA 1
ATOM 1217 C C . ARG A 1 152 ? -4.711 -3.398 -25.067 1.00 94.81 152 ARG A C 1
ATOM 1219 O O . ARG A 1 152 ? -4.287 -3.820 -26.139 1.00 94.81 152 ARG A O 1
ATOM 1226 N N . VAL A 1 153 ? -3.914 -3.115 -24.037 1.00 95.19 153 VAL A N 1
ATOM 1227 C CA . VAL A 1 153 ? -2.451 -3.268 -24.081 1.00 95.19 153 VAL A CA 1
ATOM 1228 C C . VAL A 1 153 ? -2.049 -4.732 -24.246 1.00 95.19 153 VAL A C 1
ATOM 1230 O O . VAL A 1 153 ? -1.169 -5.020 -25.055 1.00 95.19 153 VAL A O 1
ATOM 1233 N N . LYS A 1 154 ? -2.743 -5.670 -23.592 1.00 94.81 154 LYS A N 1
ATOM 1234 C CA . LYS A 1 154 ? -2.528 -7.114 -23.776 1.00 94.81 154 LYS A CA 1
ATOM 1235 C C . LYS A 1 154 ? -2.597 -7.529 -25.248 1.00 94.81 154 LYS A C 1
ATOM 1237 O O . LYS A 1 154 ? -1.763 -8.300 -25.714 1.00 94.81 154 LYS A O 1
ATOM 1242 N N . LYS A 1 155 ? -3.553 -6.979 -26.008 1.00 93.88 155 LYS A N 1
ATOM 1243 C CA . LYS A 1 155 ? -3.718 -7.261 -27.449 1.00 93.88 155 LYS A CA 1
ATOM 1244 C C . LYS A 1 155 ? -2.572 -6.719 -28.308 1.00 93.88 155 LYS A C 1
ATOM 1246 O O . LYS A 1 155 ? -2.325 -7.255 -29.383 1.00 93.88 155 LYS A O 1
ATOM 1251 N N . LEU A 1 156 ? -1.851 -5.696 -27.843 1.00 91.25 156 LEU A N 1
ATOM 1252 C CA . LEU A 1 156 ? -0.698 -5.130 -28.554 1.00 91.25 156 LEU A CA 1
ATOM 1253 C C . LEU A 1 156 ? 0.562 -6.004 -28.451 1.00 91.25 156 LEU A C 1
ATOM 1255 O O . LEU A 1 156 ? 1.535 -5.722 -29.144 1.00 91.25 156 LEU A O 1
ATOM 1259 N N . SER A 1 157 ? 0.562 -7.049 -27.609 1.00 85.38 157 SER A N 1
ATOM 1260 C CA . SER A 1 157 ? 1.694 -7.976 -27.421 1.00 85.38 157 SER A CA 1
ATOM 1261 C C . SER A 1 157 ? 3.026 -7.277 -27.097 1.00 85.38 157 SER A C 1
ATOM 1263 O O . SER A 1 157 ? 4.105 -7.739 -27.472 1.00 85.38 157 SER A O 1
ATOM 1265 N N . GLN A 1 158 ? 2.958 -6.138 -26.404 1.00 89.44 158 GLN A N 1
ATOM 1266 C CA . GLN A 1 158 ? 4.137 -5.432 -25.910 1.00 89.44 158 GLN A CA 1
ATOM 1267 C C . GLN A 1 158 ? 4.765 -6.210 -24.747 1.00 89.44 158 GLN A C 1
ATOM 1269 O O . GLN A 1 158 ? 4.056 -6.797 -23.935 1.00 89.44 158 GLN A O 1
ATOM 1274 N N . LYS A 1 159 ? 6.099 -6.187 -24.644 1.00 92.50 159 LYS A N 1
ATOM 1275 C CA . LYS A 1 159 ? 6.833 -6.830 -23.535 1.00 92.50 159 LYS A CA 1
ATOM 1276 C C . LYS A 1 159 ? 7.005 -5.928 -22.312 1.00 92.50 159 LYS A C 1
ATOM 1278 O O . LYS A 1 159 ? 7.245 -6.423 -21.215 1.00 92.50 159 LYS A O 1
ATOM 1283 N N . LEU A 1 160 ? 6.925 -4.612 -22.507 1.00 96.25 160 LEU A N 1
ATOM 1284 C CA . LEU A 1 160 ? 7.202 -3.608 -21.486 1.00 96.25 160 LEU A CA 1
ATOM 1285 C C . LEU A 1 160 ? 6.215 -2.445 -21.594 1.00 96.25 160 LEU A C 1
ATOM 1287 O O . LEU A 1 160 ? 5.948 -1.973 -22.698 1.00 96.25 160 LEU A O 1
ATOM 1291 N N . TYR A 1 161 ? 5.746 -1.949 -20.453 1.00 96.69 161 TYR A N 1
ATOM 1292 C CA . TYR A 1 161 ? 4.976 -0.712 -20.343 1.00 96.69 161 TYR A CA 1
ATOM 1293 C C . TYR A 1 161 ? 5.459 0.107 -19.138 1.00 96.69 161 TYR A C 1
ATOM 1295 O O . TYR A 1 161 ? 5.863 -0.456 -18.121 1.00 96.69 161 TYR A O 1
ATOM 1303 N N . ILE A 1 162 ? 5.445 1.437 -19.240 1.00 96.56 162 ILE A N 1
ATOM 1304 C CA . ILE A 1 162 ? 5.897 2.330 -18.164 1.00 96.56 162 ILE A CA 1
ATOM 1305 C C . ILE A 1 162 ? 4.688 3.025 -17.536 1.00 96.56 162 ILE A C 1
ATOM 1307 O O . ILE A 1 162 ? 3.999 3.804 -18.192 1.00 96.56 162 ILE A O 1
ATOM 1311 N N . GLY A 1 163 ? 4.472 2.790 -16.243 1.00 95.75 163 GLY A N 1
ATOM 1312 C CA . GLY A 1 163 ? 3.298 3.256 -15.510 1.00 95.75 163 GLY A CA 1
ATOM 1313 C C . GLY A 1 163 ? 2.044 2.428 -15.793 1.00 95.75 163 GLY A C 1
ATOM 1314 O O . GLY A 1 163 ? 2.107 1.291 -16.253 1.00 95.75 163 GLY A O 1
ATOM 1315 N N . GLY A 1 164 ? 0.898 3.005 -15.456 1.00 94.88 164 GLY A N 1
ATOM 1316 C CA . GLY A 1 164 ? -0.429 2.448 -15.666 1.00 94.88 164 GLY A CA 1
ATOM 1317 C C . GLY A 1 164 ? -1.151 3.074 -16.868 1.00 94.88 164 GLY A C 1
ATOM 1318 O O . GLY A 1 164 ? -0.502 3.575 -17.780 1.00 94.88 164 GLY A O 1
ATOM 1319 N N . PRO A 1 165 ? -2.490 3.093 -16.866 1.00 94.06 165 PRO A N 1
ATOM 1320 C CA . PRO A 1 165 ? -3.345 3.645 -17.925 1.00 94.06 165 PRO A CA 1
ATOM 1321 C C . PRO A 1 165 ? -2.884 5.027 -18.401 1.00 94.06 165 PRO A C 1
ATOM 1323 O O . PRO A 1 165 ? -2.673 5.916 -17.573 1.00 94.06 165 PRO A O 1
ATOM 1326 N N . GLY A 1 166 ? -2.666 5.209 -19.707 1.00 92.31 166 GLY A N 1
ATOM 1327 C CA . GLY A 1 166 ? -2.127 6.457 -20.269 1.00 92.31 166 GLY A CA 1
ATOM 1328 C C . GLY A 1 166 ? -0.762 6.894 -19.710 1.00 92.31 166 GLY A C 1
ATOM 1329 O O . GLY A 1 166 ? -0.421 8.073 -19.775 1.00 92.31 166 GLY A O 1
ATOM 1330 N N . GLY A 1 167 ? 0.009 5.982 -19.112 1.00 92.31 167 GLY A N 1
ATOM 1331 C CA . GLY A 1 167 ? 1.258 6.281 -18.409 1.00 92.31 167 GLY A CA 1
ATOM 1332 C C . GLY A 1 167 ? 1.075 6.862 -17.000 1.00 92.31 167 GLY A C 1
ATOM 1333 O O . GLY A 1 167 ? 2.022 7.438 -16.461 1.00 92.31 167 GLY A O 1
ATOM 1334 N N . ALA A 1 168 ? -0.107 6.753 -16.388 1.00 92.62 168 ALA A N 1
ATOM 1335 C CA . ALA A 1 168 ? -0.378 7.260 -15.039 1.00 92.62 168 ALA A CA 1
ATOM 1336 C C . ALA A 1 168 ? 0.288 6.415 -13.926 1.00 92.62 168 ALA A C 1
ATOM 1338 O O . ALA A 1 168 ? 1.013 5.459 -14.185 1.00 92.62 168 ALA A O 1
ATOM 1339 N N . GLU A 1 169 ? 0.081 6.783 -12.661 1.00 91.62 169 GLU A N 1
ATOM 1340 C CA . GLU A 1 169 ? 0.612 6.057 -11.491 1.00 91.62 169 GLU A CA 1
ATOM 1341 C C . GLU A 1 169 ? -0.073 4.707 -11.177 1.00 91.62 169 GLU A C 1
ATOM 1343 O O . GLU A 1 169 ? 0.625 3.770 -10.798 1.00 91.62 169 GLU A O 1
ATOM 1348 N N . PRO A 1 170 ? -1.412 4.561 -11.264 1.00 90.81 170 PRO A N 1
ATOM 1349 C CA . PRO A 1 170 ? -2.080 3.372 -10.753 1.00 90.81 170 PRO A CA 1
ATOM 1350 C C . PRO A 1 170 ? -1.949 2.195 -11.721 1.00 90.81 170 PRO A C 1
ATOM 1352 O O . PRO A 1 170 ? -2.459 2.227 -12.836 1.00 90.81 170 PRO A O 1
ATOM 1355 N N . ILE A 1 171 ? -1.323 1.113 -11.263 1.00 95.44 171 ILE A N 1
ATOM 1356 C CA . ILE A 1 171 ? -1.052 -0.077 -12.088 1.00 95.44 171 ILE A CA 1
ATOM 1357 C C . ILE A 1 171 ? -1.897 -1.305 -11.723 1.00 95.44 171 ILE A C 1
ATOM 1359 O O . ILE A 1 171 ? -1.793 -2.322 -12.393 1.00 95.44 171 ILE A O 1
ATOM 1363 N N . GLY A 1 172 ? -2.731 -1.243 -10.678 1.00 93.94 172 GLY A N 1
ATOM 1364 C CA . GLY A 1 172 ? -3.431 -2.416 -10.129 1.00 93.94 172 GLY A CA 1
ATOM 1365 C C . GLY A 1 172 ? -4.373 -3.103 -11.126 1.00 93.94 172 GLY A C 1
ATOM 1366 O O . GLY A 1 172 ? -4.096 -4.213 -11.578 1.00 93.94 172 GLY A O 1
ATOM 1367 N N . TYR A 1 173 ? -5.476 -2.439 -11.497 1.00 94.88 173 TYR A N 1
ATOM 1368 C CA . TYR A 1 173 ? -6.427 -2.984 -12.480 1.00 94.88 173 TYR A CA 1
ATOM 1369 C C . TYR A 1 173 ? -5.795 -3.175 -13.858 1.00 94.88 173 TYR A C 1
ATOM 1371 O O . TYR A 1 173 ? -6.034 -4.188 -14.512 1.00 94.88 173 TYR A O 1
ATOM 1379 N N . PHE A 1 174 ? -4.961 -2.219 -14.264 1.00 96.31 174 PHE A N 1
ATOM 1380 C CA . PHE A 1 174 ? -4.260 -2.239 -15.540 1.00 96.31 174 PHE A CA 1
ATOM 1381 C C . PHE A 1 174 ? -3.350 -3.457 -15.687 1.00 96.31 174 PHE A C 1
ATOM 1383 O O . PHE A 1 174 ? -3.504 -4.224 -16.631 1.00 96.31 174 PHE A O 1
ATOM 1390 N N . GLY A 1 175 ? -2.437 -3.670 -14.739 1.00 95.88 175 GLY A N 1
ATOM 1391 C CA . GLY A 1 175 ? -1.488 -4.777 -14.782 1.00 95.88 175 GLY A CA 1
ATOM 1392 C C . GLY A 1 175 ? -2.164 -6.132 -14.640 1.00 95.88 175 GLY A C 1
ATOM 1393 O O . GLY A 1 175 ? -1.792 -7.075 -15.333 1.00 95.88 175 GLY A O 1
ATOM 1394 N N . PHE A 1 176 ? -3.216 -6.217 -13.821 1.00 95.19 176 PHE A N 1
ATOM 1395 C CA . PHE A 1 176 ? -4.024 -7.431 -13.731 1.00 95.19 176 PHE A CA 1
ATOM 1396 C C . PHE A 1 176 ? -4.653 -7.804 -15.085 1.00 95.19 176 PHE A C 1
ATOM 1398 O O . PHE A 1 176 ? -4.549 -8.952 -15.513 1.00 95.19 176 PHE A O 1
ATOM 1405 N N . ALA A 1 177 ? -5.260 -6.840 -15.784 1.00 95.75 177 ALA A N 1
ATOM 1406 C CA . ALA A 1 177 ? -5.880 -7.069 -17.090 1.00 95.75 177 ALA A CA 1
ATOM 1407 C C . ALA A 1 177 ? -4.857 -7.291 -18.219 1.00 95.75 177 ALA A C 1
ATOM 1409 O O . ALA A 1 177 ? -5.091 -8.105 -19.117 1.00 95.75 177 ALA A O 1
ATOM 1410 N N . ALA A 1 178 ? -3.709 -6.608 -18.162 1.00 96.06 178 ALA A N 1
ATOM 1411 C CA . ALA A 1 178 ? -2.634 -6.737 -19.142 1.00 96.06 178 ALA A CA 1
ATOM 1412 C C . ALA A 1 178 ? -2.017 -8.149 -19.178 1.00 96.06 178 ALA A C 1
ATOM 1414 O O . ALA A 1 178 ? -1.566 -8.604 -20.230 1.00 96.06 178 ALA A O 1
ATOM 1415 N N . GLY A 1 179 ? -2.078 -8.879 -18.061 1.00 94.00 179 GLY A N 1
ATOM 1416 C CA . GLY A 1 179 ? -1.596 -10.254 -17.946 1.00 94.00 179 GLY A CA 1
ATOM 1417 C C . GLY A 1 179 ? -0.100 -10.360 -17.632 1.00 94.00 179 GLY A C 1
ATOM 1418 O O . GLY A 1 179 ? 0.623 -9.372 -17.586 1.00 94.00 179 GLY A O 1
ATOM 1419 N N . HIS A 1 180 ? 0.365 -11.591 -17.402 1.00 92.81 180 HIS A N 1
ATOM 1420 C CA . HIS A 1 180 ? 1.708 -11.872 -16.870 1.00 92.81 180 HIS A CA 1
ATOM 1421 C C . HIS A 1 180 ? 2.858 -11.711 -17.875 1.00 92.81 180 HIS A C 1
ATOM 1423 O O . HIS A 1 180 ? 4.016 -11.699 -17.468 1.00 92.81 180 HIS A O 1
ATOM 1429 N N . GLU A 1 181 ? 2.561 -11.616 -19.173 1.00 92.69 181 GLU A N 1
ATOM 1430 C CA . GLU A 1 181 ? 3.578 -11.446 -20.222 1.00 92.69 181 GLU A CA 1
ATOM 1431 C C . GLU A 1 181 ? 4.098 -10.004 -20.317 1.00 92.69 181 GLU A C 1
ATOM 1433 O O . GLU A 1 181 ? 5.183 -9.767 -20.849 1.00 92.69 181 GLU A O 1
ATOM 1438 N N . LEU A 1 182 ? 3.339 -9.031 -19.801 1.00 94.94 182 LEU A N 1
ATOM 1439 C CA . LEU A 1 182 ? 3.735 -7.629 -19.802 1.00 94.94 182 LEU A CA 1
ATOM 1440 C C . LEU A 1 182 ? 4.511 -7.300 -18.527 1.00 94.94 182 LEU A C 1
ATOM 1442 O O . LEU A 1 182 ? 3.973 -7.377 -17.422 1.00 94.94 182 LEU A O 1
ATOM 1446 N N . TYR A 1 183 ? 5.750 -6.834 -18.673 1.00 95.38 183 TYR A N 1
ATOM 1447 C CA . TYR A 1 183 ? 6.453 -6.205 -17.562 1.00 95.38 183 TYR A CA 1
ATOM 1448 C C . TYR A 1 183 ? 6.026 -4.740 -17.433 1.00 95.38 183 TYR A C 1
ATOM 1450 O O . TYR A 1 183 ? 6.043 -3.992 -18.411 1.00 95.38 183 TYR A O 1
ATOM 1458 N N . ILE A 1 184 ? 5.683 -4.305 -16.221 1.00 97.25 184 ILE A N 1
ATOM 1459 C CA . ILE A 1 184 ? 5.302 -2.916 -15.943 1.00 97.25 184 ILE A CA 1
ATOM 1460 C C . ILE A 1 184 ? 6.369 -2.262 -15.072 1.00 97.25 184 ILE A C 1
ATOM 1462 O O . ILE A 1 184 ? 6.633 -2.717 -13.961 1.00 97.25 184 ILE A O 1
ATOM 1466 N N . ILE A 1 185 ? 6.959 -1.172 -15.565 1.00 97.62 185 ILE A N 1
ATOM 1467 C CA . ILE A 1 185 ? 7.819 -0.304 -14.755 1.00 97.62 185 ILE A CA 1
ATOM 1468 C C . ILE A 1 185 ? 6.919 0.638 -13.961 1.00 97.62 185 ILE A C 1
ATOM 1470 O O . ILE A 1 185 ? 6.357 1.593 -14.503 1.00 97.62 185 ILE A O 1
ATOM 1474 N N . ASP A 1 186 ? 6.790 0.369 -12.666 1.00 97.00 186 ASP A N 1
ATOM 1475 C CA . ASP A 1 186 ? 6.038 1.208 -11.739 1.00 97.00 186 ASP A CA 1
ATOM 1476 C C . ASP A 1 186 ? 6.859 2.433 -11.315 1.00 97.00 186 ASP A C 1
ATOM 1478 O O . ASP A 1 186 ? 7.737 2.350 -10.455 1.00 97.00 186 ASP A O 1
ATOM 1482 N N . LYS A 1 187 ? 6.536 3.594 -11.891 1.00 94.56 187 LYS A N 1
ATOM 1483 C CA . LYS A 1 187 ? 7.232 4.868 -11.642 1.00 94.56 187 LYS A CA 1
ATOM 1484 C C . LYS A 1 187 ? 7.202 5.323 -10.182 1.00 94.56 187 LYS A C 1
ATOM 1486 O O . LYS A 1 187 ? 8.084 6.079 -9.773 1.00 94.56 187 LYS A O 1
ATOM 1491 N N . VAL A 1 188 ? 6.214 4.883 -9.398 1.00 94.12 188 VAL A N 1
ATOM 1492 C CA . VAL A 1 188 ? 6.136 5.191 -7.960 1.00 94.12 188 VAL A CA 1
ATOM 1493 C C . VAL A 1 188 ? 6.764 4.102 -7.087 1.00 94.12 188 VAL A C 1
ATOM 1495 O O . VAL A 1 188 ? 6.793 4.231 -5.861 1.00 94.12 188 VAL A O 1
ATOM 1498 N N . GLY A 1 189 ? 7.317 3.050 -7.698 1.00 94.25 189 GLY A N 1
ATOM 1499 C CA . GLY A 1 189 ? 8.119 2.025 -7.035 1.00 94.25 189 GLY A CA 1
ATOM 1500 C C . GLY A 1 189 ? 7.370 1.239 -5.959 1.00 94.25 189 GLY A C 1
ATOM 1501 O O . GLY A 1 189 ? 7.997 0.818 -4.990 1.00 94.25 189 GLY A O 1
ATOM 1502 N N . LEU A 1 190 ? 6.049 1.077 -6.079 1.00 93.12 190 LEU A N 1
ATOM 1503 C CA . LEU A 1 190 ? 5.253 0.254 -5.167 1.00 93.12 190 LEU A CA 1
ATOM 1504 C C . LEU A 1 190 ? 5.383 -1.230 -5.509 1.00 93.12 190 LEU A C 1
ATOM 1506 O O . LEU A 1 190 ? 5.504 -2.049 -4.599 1.00 93.12 190 LEU A O 1
ATOM 1510 N N . SER A 1 191 ? 5.393 -1.576 -6.799 1.00 94.00 191 SER A N 1
ATOM 1511 C CA . SER A 1 191 ? 5.597 -2.953 -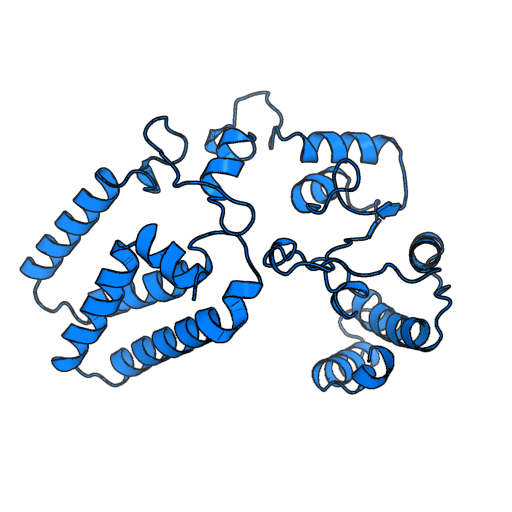7.267 1.00 94.00 191 SER A CA 1
ATOM 1512 C C . SER A 1 191 ? 6.942 -3.193 -7.951 1.00 94.00 191 SER A C 1
ATOM 1514 O O . SER A 1 191 ? 7.280 -4.345 -8.217 1.00 94.00 191 SER A O 1
ATOM 1516 N N . ASP A 1 192 ? 7.703 -2.144 -8.276 1.00 96.75 192 ASP A N 1
ATOM 1517 C CA . ASP A 1 192 ? 8.976 -2.294 -8.984 1.00 96.75 192 ASP A CA 1
ATOM 1518 C C . ASP A 1 192 ? 10.140 -2.543 -8.001 1.00 96.75 192 ASP A C 1
ATOM 1520 O O . ASP A 1 192 ? 10.400 -1.724 -7.108 1.00 96.75 192 ASP A O 1
ATOM 1524 N N . PRO A 1 193 ? 10.874 -3.662 -8.140 1.00 95.50 193 PRO A N 1
ATOM 1525 C CA . PRO A 1 193 ? 11.854 -4.080 -7.147 1.00 95.50 193 PRO A CA 1
ATOM 1526 C C . PRO A 1 193 ? 13.118 -3.213 -7.132 1.00 95.50 193 PRO A C 1
ATOM 1528 O O . PRO A 1 193 ? 13.716 -3.071 -6.066 1.00 95.50 193 PRO A O 1
ATOM 1531 N N . LEU A 1 194 ? 13.519 -2.622 -8.264 1.00 97.25 194 LEU A N 1
ATOM 1532 C CA . LEU A 1 194 ? 14.658 -1.706 -8.312 1.00 97.25 194 LEU A CA 1
ATOM 1533 C C . LEU A 1 194 ? 14.226 -0.318 -7.854 1.00 97.25 194 LEU A C 1
ATOM 1535 O O . LEU A 1 194 ? 14.814 0.232 -6.922 1.00 97.25 194 LEU A O 1
ATOM 1539 N N . LEU A 1 195 ? 13.176 0.230 -8.475 1.00 97.19 195 LEU A N 1
ATOM 1540 C CA . LEU A 1 195 ? 12.733 1.588 -8.190 1.00 97.19 195 LEU A CA 1
ATOM 1541 C C . LEU A 1 195 ? 12.328 1.721 -6.727 1.00 97.19 195 LEU A C 1
ATOM 1543 O O . LEU A 1 195 ? 12.735 2.690 -6.111 1.00 97.19 195 LEU A O 1
ATOM 1547 N N . SER A 1 196 ? 11.675 0.737 -6.098 1.00 94.75 196 SER A N 1
ATOM 1548 C CA . SER A 1 196 ? 11.321 0.806 -4.664 1.00 94.75 196 SER A CA 1
ATOM 1549 C C . SER A 1 196 ? 12.490 1.150 -3.721 1.00 94.75 196 SER A C 1
ATOM 1551 O O . SER A 1 196 ? 12.255 1.627 -2.607 1.00 94.75 196 SER A O 1
ATOM 1553 N N . LYS A 1 197 ? 13.740 0.933 -4.157 1.00 94.75 197 LYS A N 1
ATOM 1554 C CA . LYS A 1 197 ? 14.974 1.183 -3.401 1.00 94.75 197 LYS A CA 1
ATOM 1555 C C . LYS A 1 197 ? 15.679 2.487 -3.759 1.00 94.75 197 LYS A C 1
ATOM 1557 O O . LYS A 1 197 ? 16.549 2.910 -3.007 1.00 94.75 197 LYS A O 1
ATOM 1562 N N . LEU A 1 198 ? 15.322 3.127 -4.869 1.00 95.31 198 LEU A N 1
ATOM 1563 C CA . LEU A 1 198 ? 15.936 4.386 -5.276 1.00 95.31 198 LEU A CA 1
ATOM 1564 C C . LEU A 1 198 ? 15.334 5.576 -4.509 1.00 95.31 198 LEU A C 1
ATOM 1566 O O . LEU A 1 198 ? 14.172 5.511 -4.078 1.00 95.31 198 LEU A O 1
ATOM 1570 N N . PRO A 1 199 ? 16.093 6.677 -4.352 1.00 93.12 199 PRO A N 1
ATOM 1571 C CA . PRO A 1 199 ? 15.574 7.914 -3.786 1.00 93.12 199 PRO A CA 1
ATOM 1572 C C . PRO A 1 199 ? 14.352 8.430 -4.553 1.00 93.12 199 PRO A C 1
ATOM 1574 O O . PRO A 1 199 ? 14.314 8.412 -5.784 1.00 93.12 199 PRO A O 1
ATOM 1577 N N . ALA A 1 200 ? 13.360 8.921 -3.811 1.00 92.44 200 ALA A N 1
ATOM 1578 C CA . ALA A 1 200 ? 12.225 9.621 -4.396 1.00 92.44 200 ALA A CA 1
ATOM 1579 C C . ALA A 1 200 ? 12.666 10.956 -5.011 1.00 92.44 200 ALA A C 1
ATOM 1581 O O . ALA A 1 200 ? 13.504 11.666 -4.446 1.00 92.44 200 ALA A O 1
ATOM 1582 N N . ILE A 1 201 ? 12.051 11.320 -6.135 1.00 91.50 201 ILE A N 1
ATOM 1583 C CA . ILE A 1 201 ? 12.145 12.664 -6.701 1.00 91.50 201 ILE A CA 1
ATOM 1584 C C . ILE A 1 201 ? 11.514 13.618 -5.691 1.00 91.50 201 ILE A C 1
ATOM 1586 O O . ILE A 1 201 ? 10.359 13.444 -5.303 1.00 91.50 201 ILE A O 1
ATOM 1590 N N . LYS A 1 202 ? 12.282 14.615 -5.250 1.00 89.38 202 LYS A N 1
ATOM 1591 C CA . LYS A 1 202 ? 11.766 15.672 -4.383 1.00 89.38 202 LYS A CA 1
ATOM 1592 C C . LYS A 1 202 ? 11.033 16.690 -5.262 1.00 89.38 202 LYS A C 1
ATOM 1594 O O . LYS A 1 202 ? 11.683 17.272 -6.129 1.00 89.38 202 LYS A O 1
ATOM 1599 N N . PRO A 1 203 ? 9.723 16.902 -5.073 1.00 84.19 203 PRO A N 1
ATOM 1600 C CA . PRO A 1 203 ? 9.009 17.948 -5.774 1.00 84.19 203 PRO A CA 1
ATOM 1601 C C . PRO A 1 203 ? 9.484 19.325 -5.303 1.00 84.19 203 PRO A C 1
ATOM 1603 O O . PRO A 1 203 ? 9.947 19.484 -4.170 1.00 84.19 203 PRO A O 1
ATOM 1606 N N . GLU A 1 2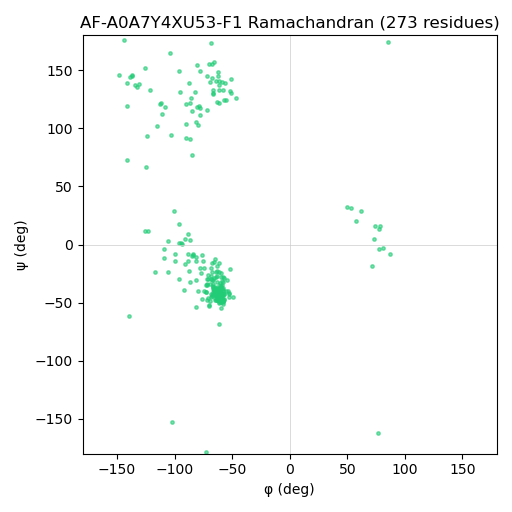04 ? 9.315 20.326 -6.162 1.00 85.44 204 GLU A N 1
ATOM 1607 C CA . GLU A 1 204 ? 9.629 21.726 -5.849 1.00 85.44 204 GLU A CA 1
ATOM 1608 C C . GLU A 1 204 ? 8.696 22.293 -4.772 1.00 85.44 204 GLU A C 1
ATOM 1610 O O . GLU A 1 204 ? 9.096 23.138 -3.973 1.00 85.44 204 GLU A O 1
ATOM 1615 N N . ASN A 1 205 ? 7.454 21.800 -4.717 1.00 82.94 205 ASN A N 1
ATOM 1616 C CA . ASN A 1 205 ? 6.458 22.205 -3.734 1.00 82.94 205 ASN A CA 1
ATOM 1617 C C . ASN A 1 205 ? 5.980 21.002 -2.911 1.00 82.94 205 ASN A C 1
ATOM 1619 O O . ASN A 1 205 ? 5.597 19.969 -3.458 1.00 82.94 205 ASN A O 1
ATOM 1623 N N . ILE A 1 206 ? 5.924 21.162 -1.585 1.00 77.81 206 ILE A N 1
ATOM 1624 C CA . ILE A 1 206 ? 5.446 20.126 -0.661 1.00 77.81 206 ILE A CA 1
ATOM 1625 C C . ILE A 1 206 ? 4.012 19.661 -0.967 1.00 77.81 206 ILE A C 1
ATOM 1627 O O . ILE A 1 206 ? 3.689 18.500 -0.735 1.00 77.81 206 ILE A O 1
ATOM 1631 N N . ALA A 1 207 ? 3.175 20.527 -1.547 1.00 74.50 207 ALA A N 1
ATOM 1632 C CA . ALA A 1 207 ? 1.807 20.207 -1.955 1.00 74.50 207 ALA A CA 1
ATOM 1633 C C . ALA A 1 207 ? 1.723 19.210 -3.128 1.00 74.50 207 ALA A C 1
ATOM 1635 O O . ALA A 1 207 ? 0.662 18.644 -3.373 1.00 74.50 207 ALA A O 1
ATOM 1636 N N . GLN A 1 208 ? 2.825 18.989 -3.853 1.00 79.31 208 GLN A N 1
ATOM 1637 C CA . GLN A 1 208 ? 2.904 18.003 -4.935 1.00 79.31 208 GLN A CA 1
ATOM 1638 C C . GLN A 1 208 ? 3.236 16.597 -4.417 1.00 79.31 208 GLN A C 1
ATOM 1640 O O . GLN A 1 208 ? 3.142 15.632 -5.175 1.00 79.31 208 GLN A O 1
ATOM 1645 N N . TRP A 1 209 ? 3.613 16.447 -3.141 1.00 81.81 209 TRP A N 1
ATOM 1646 C CA . TRP A 1 209 ? 3.720 15.118 -2.554 1.00 81.81 209 TRP A CA 1
ATOM 1647 C C . TRP A 1 209 ? 2.342 14.476 -2.460 1.00 81.81 209 TRP A C 1
ATOM 1649 O O . TRP A 1 209 ? 1.408 15.034 -1.886 1.00 81.81 209 TRP A O 1
ATOM 1659 N N . LYS A 1 210 ? 2.250 13.247 -2.959 1.00 81.56 210 LYS A N 1
ATOM 1660 C CA . LYS A 1 210 ? 1.072 12.403 -2.813 1.00 81.56 210 LYS A CA 1
ATOM 1661 C C . LYS A 1 210 ? 1.414 11.220 -1.922 1.00 81.56 210 LYS A C 1
ATOM 1663 O O . LYS A 1 210 ? 2.317 10.440 -2.229 1.00 81.56 210 LYS A O 1
ATOM 1668 N N . SER A 1 211 ? 0.692 11.077 -0.813 1.00 85.06 211 SER A N 1
ATOM 1669 C CA . SER A 1 211 ? 0.955 10.025 0.170 1.00 85.06 211 SER A CA 1
ATOM 1670 C C . SER A 1 211 ? 0.940 8.631 -0.472 1.00 85.06 211 SER A C 1
ATOM 1672 O O . SER A 1 211 ? -0.019 8.205 -1.131 1.00 85.06 211 SER A O 1
ATOM 1674 N N . GLY A 1 212 ? 2.045 7.912 -0.289 1.00 85.62 212 GLY A N 1
ATOM 1675 C CA . GLY A 1 212 ? 2.291 6.597 -0.875 1.00 85.62 212 GLY A CA 1
ATOM 1676 C C . GLY A 1 212 ? 2.601 6.574 -2.379 1.00 85.62 212 GLY A C 1
ATOM 1677 O O . GLY A 1 212 ? 2.711 5.482 -2.913 1.00 85.62 212 GLY A O 1
ATOM 1678 N N . HIS A 1 213 ? 2.730 7.713 -3.069 1.00 89.69 213 HIS A N 1
ATOM 1679 C CA . HIS A 1 213 ? 2.976 7.790 -4.524 1.00 89.69 213 HIS A CA 1
ATOM 1680 C C . HIS A 1 213 ? 4.228 8.625 -4.808 1.00 89.69 213 HIS A C 1
ATOM 1682 O O . HIS A 1 213 ? 4.182 9.729 -5.344 1.00 89.69 213 HIS A O 1
ATOM 1688 N N . PHE A 1 214 ? 5.371 8.088 -4.389 1.00 90.31 214 PHE A N 1
ATOM 1689 C CA . PHE A 1 214 ? 6.664 8.755 -4.486 1.00 90.31 214 PHE A CA 1
ATOM 1690 C C . PHE A 1 214 ? 7.338 8.408 -5.819 1.00 90.31 214 PHE A C 1
ATOM 1692 O O . PHE A 1 214 ? 7.862 7.304 -5.978 1.00 90.31 214 PHE A O 1
ATOM 1699 N N . HIS A 1 215 ? 7.322 9.339 -6.776 1.00 92.25 215 HIS A N 1
ATOM 1700 C CA . HIS A 1 215 ? 7.955 9.145 -8.087 1.00 92.25 215 HIS A CA 1
ATOM 1701 C C . HIS A 1 215 ? 9.459 8.951 -7.963 1.00 92.25 215 HIS A C 1
ATOM 1703 O O . HIS A 1 215 ? 10.102 9.511 -7.073 1.00 92.25 215 HIS A O 1
ATOM 1709 N N . ARG A 1 216 ? 10.024 8.160 -8.871 1.00 94.12 216 ARG A N 1
ATOM 1710 C CA . ARG A 1 216 ? 11.452 7.851 -8.916 1.00 94.12 216 ARG A CA 1
ATOM 1711 C C . ARG A 1 216 ? 11.966 7.910 -10.340 1.00 94.12 216 ARG A C 1
ATOM 1713 O O . ARG A 1 216 ? 11.254 7.560 -11.280 1.00 94.12 216 ARG A O 1
ATOM 1720 N N . ASN A 1 217 ? 13.215 8.339 -10.481 1.00 94.94 217 ASN A N 1
ATOM 1721 C CA . ASN A 1 217 ? 13.876 8.344 -11.776 1.00 94.94 217 ASN A CA 1
ATOM 1722 C C . ASN A 1 217 ? 14.076 6.904 -12.247 1.00 94.94 217 ASN A C 1
ATOM 1724 O O . ASN A 1 217 ? 14.591 6.069 -11.504 1.00 94.94 217 ASN A O 1
ATOM 1728 N N . ILE A 1 218 ? 13.672 6.631 -13.485 1.00 97.31 218 ILE A N 1
ATOM 1729 C CA . ILE A 1 218 ? 13.960 5.371 -14.165 1.00 97.31 218 ILE A CA 1
ATOM 1730 C C . ILE A 1 218 ? 15.418 5.448 -14.634 1.00 97.31 218 ILE A C 1
ATOM 1732 O O . ILE A 1 218 ? 15.725 6.331 -15.436 1.00 97.31 218 ILE A O 1
ATOM 1736 N N . PRO A 1 219 ? 16.321 4.574 -14.158 1.00 97.62 219 PRO A N 1
ATOM 1737 C CA . PRO A 1 219 ? 17.711 4.598 -14.596 1.00 97.62 219 PRO A CA 1
ATOM 1738 C C . PRO A 1 219 ? 17.828 4.332 -16.098 1.00 97.62 219 PRO A C 1
ATOM 1740 O O . PRO A 1 219 ? 17.147 3.449 -16.631 1.00 97.62 219 PRO A O 1
ATOM 1743 N N . GLU A 1 220 ? 18.726 5.047 -16.773 1.00 98.12 220 GLU A N 1
ATOM 1744 C CA . GLU A 1 220 ? 19.031 4.779 -18.179 1.00 98.12 220 GLU A CA 1
ATOM 1745 C C . GLU A 1 220 ? 19.501 3.333 -18.362 1.00 98.12 220 GLU A C 1
ATOM 1747 O O . GLU A 1 220 ? 20.342 2.840 -17.604 1.00 98.12 220 GLU A O 1
ATOM 1752 N N . GLY A 1 221 ? 18.947 2.644 -19.361 1.00 98.00 221 GLY A N 1
ATOM 1753 C CA . GLY A 1 221 ? 19.216 1.231 -19.610 1.00 98.00 221 GLY A CA 1
ATOM 1754 C C . GLY A 1 221 ? 18.311 0.262 -18.840 1.00 98.00 221 GLY A C 1
ATOM 1755 O O . GLY A 1 221 ? 18.379 -0.945 -19.084 1.00 98.00 221 GLY A O 1
ATOM 1756 N N . TYR A 1 222 ? 17.470 0.714 -17.896 1.00 98.12 222 TYR A N 1
ATOM 1757 C CA . TYR A 1 222 ? 16.630 -0.195 -17.097 1.00 98.12 222 TYR A CA 1
ATOM 1758 C C . TYR A 1 222 ? 15.536 -0.878 -17.933 1.00 98.12 222 TYR A C 1
ATOM 1760 O O . TYR A 1 222 ? 15.338 -2.090 -17.818 1.00 98.12 222 TYR A O 1
ATOM 1768 N N . ALA A 1 223 ? 14.877 -0.134 -18.824 1.00 97.44 223 ALA A N 1
ATOM 1769 C CA . ALA A 1 223 ? 13.863 -0.666 -19.733 1.00 97.44 223 ALA A CA 1
ATOM 1770 C C . ALA A 1 223 ? 14.448 -1.737 -20.669 1.00 97.44 223 ALA A C 1
ATOM 1772 O O . ALA A 1 223 ? 13.935 -2.854 -20.766 1.00 97.44 223 ALA A O 1
ATOM 1773 N N . GLU A 1 224 ? 15.589 -1.432 -21.282 1.00 97.75 224 GLU A N 1
ATOM 1774 C CA . GLU A 1 224 ? 16.370 -2.342 -22.115 1.00 97.75 224 GLU A CA 1
ATOM 1775 C C . GLU A 1 224 ? 16.800 -3.567 -21.313 1.00 97.75 224 GLU A C 1
ATOM 1777 O O . GLU A 1 224 ? 16.798 -4.684 -21.837 1.00 97.75 224 GLU A O 1
ATOM 1782 N N . SER A 1 225 ? 17.113 -3.379 -20.028 1.00 97.31 225 SER A N 1
ATOM 1783 C CA . SER A 1 225 ? 17.543 -4.477 -19.174 1.00 97.31 225 SER A CA 1
ATOM 1784 C C . SER A 1 225 ? 16.454 -5.510 -18.923 1.00 97.31 225 SER A C 1
ATOM 1786 O O . SER A 1 225 ? 16.725 -6.709 -18.807 1.00 97.31 225 SER A O 1
ATOM 1788 N N . ILE A 1 226 ? 15.214 -5.042 -18.801 1.00 95.62 226 ILE A N 1
ATOM 1789 C CA . ILE A 1 226 ? 14.040 -5.895 -18.654 1.00 95.62 226 ILE A CA 1
ATOM 1790 C C . ILE A 1 226 ? 13.766 -6.616 -19.973 1.00 95.62 226 ILE A C 1
ATOM 1792 O O . ILE A 1 226 ? 13.702 -7.844 -19.983 1.00 95.62 226 ILE A O 1
ATOM 1796 N N . ILE A 1 227 ? 13.688 -5.874 -21.083 1.00 95.31 227 ILE A N 1
ATOM 1797 C CA . ILE A 1 227 ? 13.367 -6.417 -22.413 1.00 95.31 227 ILE A CA 1
ATOM 1798 C C . ILE A 1 227 ? 14.361 -7.506 -22.833 1.00 95.31 227 ILE A C 1
ATOM 1800 O O . ILE A 1 227 ? 13.954 -8.551 -23.341 1.00 95.31 227 ILE A O 1
ATOM 1804 N N . ASN A 1 228 ? 15.657 -7.277 -22.605 1.00 95.94 228 ASN A N 1
ATOM 1805 C CA . ASN A 1 228 ? 16.728 -8.183 -23.023 1.00 95.94 228 ASN A CA 1
ATOM 1806 C C . ASN A 1 228 ? 17.137 -9.189 -21.937 1.00 95.94 228 ASN A C 1
ATOM 1808 O O . ASN A 1 228 ? 18.060 -9.974 -22.149 1.00 95.94 228 ASN A O 1
ATOM 1812 N N . ASN A 1 229 ? 16.501 -9.152 -20.759 1.00 93.81 229 ASN A N 1
ATOM 1813 C CA . ASN A 1 229 ? 16.870 -9.957 -19.590 1.00 93.81 229 ASN A CA 1
ATOM 1814 C C . ASN A 1 229 ? 18.379 -9.888 -19.239 1.00 93.81 229 ASN A C 1
ATOM 1816 O O . ASN A 1 229 ? 18.967 -10.836 -18.714 1.00 93.81 229 ASN A O 1
ATOM 1820 N N . ARG A 1 230 ? 19.017 -8.747 -19.500 1.00 96.62 230 ARG A N 1
ATOM 1821 C CA . ARG A 1 230 ? 20.449 -8.502 -19.291 1.00 96.62 230 ARG A CA 1
ATOM 1822 C C . ARG A 1 230 ? 20.607 -7.157 -18.618 1.00 96.62 230 ARG A C 1
ATOM 1824 O O . ARG A 1 230 ? 19.950 -6.221 -19.019 1.00 96.62 230 ARG A O 1
ATOM 1831 N N . ASN A 1 231 ? 21.470 -7.022 -17.625 1.00 98.06 231 ASN A N 1
ATOM 1832 C CA . ASN A 1 231 ? 21.684 -5.716 -17.018 1.00 98.06 231 ASN A CA 1
ATOM 1833 C C . ASN A 1 231 ? 22.459 -4.789 -17.964 1.00 98.06 231 ASN A C 1
ATOM 1835 O O . ASN A 1 231 ? 23.601 -5.066 -18.329 1.00 98.06 231 ASN A O 1
ATOM 1839 N N . MET A 1 232 ? 21.793 -3.721 -18.378 1.00 98.38 232 MET A N 1
ATOM 1840 C CA . MET A 1 232 ? 22.247 -2.699 -19.316 1.00 98.38 232 MET A CA 1
ATOM 1841 C C . MET A 1 232 ? 22.181 -1.299 -18.690 1.00 98.38 232 MET A C 1
ATOM 1843 O O . MET A 1 232 ? 22.317 -0.313 -19.406 1.00 98.38 232 MET A O 1
ATOM 1847 N N . ILE A 1 233 ? 21.966 -1.206 -17.371 1.00 98.56 233 ILE A N 1
ATOM 1848 C CA . ILE A 1 233 ? 21.930 0.072 -16.657 1.00 98.56 233 ILE A CA 1
ATOM 1849 C C . ILE A 1 233 ? 23.285 0.771 -16.790 1.00 98.56 233 ILE A C 1
ATOM 1851 O O . ILE A 1 233 ? 24.327 0.139 -16.597 1.00 98.56 233 ILE A O 1
ATOM 1855 N N . GLN A 1 234 ? 23.264 2.062 -17.120 1.00 98.19 234 GLN A N 1
ATOM 1856 C CA . GLN A 1 234 ? 24.486 2.828 -17.371 1.00 98.19 234 GLN A CA 1
ATOM 1857 C C . GLN A 1 234 ? 25.227 3.213 -16.088 1.00 98.19 234 GLN A C 1
ATOM 1859 O O . GLN A 1 234 ? 26.439 3.016 -16.001 1.00 98.19 234 GLN A O 1
ATOM 1864 N N . ASP A 1 235 ? 24.510 3.735 -15.088 1.00 97.81 235 ASP A N 1
ATOM 1865 C CA . ASP A 1 235 ? 25.109 4.099 -13.802 1.00 97.81 235 ASP A CA 1
ATOM 1866 C C . ASP A 1 235 ? 25.693 2.855 -13.126 1.00 97.81 235 ASP A C 1
ATOM 1868 O O . ASP A 1 235 ? 24.986 1.881 -12.861 1.00 97.81 235 ASP A O 1
ATOM 1872 N N . GLU A 1 236 ? 26.993 2.879 -12.842 1.00 97.62 236 GLU A N 1
ATOM 1873 C CA . GLU A 1 236 ? 27.702 1.703 -12.353 1.00 97.62 236 GLU A CA 1
ATOM 1874 C C . GLU A 1 236 ? 27.195 1.224 -10.986 1.00 97.62 236 GLU A C 1
ATOM 1876 O O . GLU A 1 236 ? 27.082 0.013 -10.769 1.00 97.62 236 GLU A O 1
ATOM 1881 N N . LYS A 1 237 ? 26.858 2.143 -10.075 1.00 97.94 237 LYS A N 1
ATOM 1882 C CA . LYS A 1 237 ? 26.394 1.781 -8.732 1.00 97.94 237 LYS A CA 1
ATOM 1883 C C . LYS A 1 237 ? 24.995 1.183 -8.786 1.00 97.94 237 LYS A C 1
ATOM 1885 O O . LYS A 1 237 ? 24.763 0.119 -8.210 1.00 97.94 237 LYS A O 1
ATOM 1890 N N . ILE A 1 238 ? 24.083 1.809 -9.529 1.00 98.00 238 ILE A N 1
ATOM 1891 C CA . ILE A 1 238 ? 22.724 1.296 -9.730 1.00 98.00 238 ILE A CA 1
ATOM 1892 C C . ILE A 1 238 ? 22.776 -0.032 -10.484 1.00 98.00 238 ILE A C 1
ATOM 1894 O O . ILE A 1 238 ? 22.055 -0.962 -10.128 1.00 98.00 238 ILE A O 1
ATOM 1898 N N . ARG A 1 239 ? 23.662 -0.174 -11.476 1.00 98.19 239 ARG A N 1
ATOM 1899 C CA . ARG A 1 239 ? 23.889 -1.433 -12.194 1.00 98.19 239 ARG A CA 1
ATOM 1900 C C . ARG A 1 239 ? 24.297 -2.548 -11.237 1.00 98.19 239 ARG A C 1
ATOM 1902 O O . ARG A 1 239 ? 23.688 -3.615 -11.275 1.00 98.19 239 ARG A O 1
ATOM 1909 N N . GLN A 1 240 ? 25.274 -2.311 -10.359 1.00 98.06 240 GLN A N 1
ATOM 1910 C CA . GLN A 1 240 ? 25.675 -3.281 -9.332 1.00 98.06 240 GLN A CA 1
ATOM 1911 C C . GLN A 1 240 ? 24.513 -3.610 -8.387 1.00 98.06 240 GLN A C 1
ATOM 1913 O O . GLN A 1 240 ? 24.254 -4.779 -8.103 1.00 98.06 240 GLN A O 1
ATOM 1918 N N . TYR A 1 241 ? 23.761 -2.599 -7.949 1.00 98.06 241 TYR A N 1
ATOM 1919 C CA . TYR A 1 241 ? 22.606 -2.799 -7.077 1.00 98.06 241 TYR A CA 1
ATOM 1920 C C . TYR A 1 241 ? 21.499 -3.611 -7.759 1.00 98.06 241 TYR A C 1
ATOM 1922 O O . TYR A 1 241 ? 20.873 -4.474 -7.147 1.00 98.06 241 TYR A O 1
ATOM 1930 N N . TYR A 1 242 ? 21.273 -3.399 -9.052 1.00 98.06 242 TYR A N 1
ATOM 1931 C CA . TYR A 1 242 ? 20.275 -4.144 -9.800 1.00 98.06 242 TYR A CA 1
ATOM 1932 C C . TYR A 1 242 ? 20.650 -5.621 -9.969 1.00 98.06 242 TYR A C 1
ATOM 1934 O O . TYR A 1 242 ? 19.754 -6.460 -9.950 1.00 98.06 242 TYR A O 1
ATOM 1942 N N . GLU A 1 243 ? 21.935 -5.993 -10.028 1.00 97.69 243 GLU A N 1
ATOM 1943 C CA . GLU A 1 243 ? 22.316 -7.416 -9.972 1.00 97.69 243 GLU A CA 1
ATOM 1944 C C . GLU A 1 243 ? 21.883 -8.078 -8.662 1.00 97.69 243 GLU A C 1
ATOM 1946 O O . GLU A 1 243 ? 21.338 -9.184 -8.668 1.00 97.69 243 GLU A O 1
ATOM 1951 N N . VAL A 1 244 ? 22.034 -7.370 -7.539 1.00 97.56 244 VAL A N 1
ATOM 1952 C CA . VAL A 1 244 ? 21.529 -7.821 -6.235 1.00 97.56 244 VAL A CA 1
ATOM 1953 C C . VAL A 1 244 ? 20.013 -8.030 -6.302 1.00 97.56 244 VAL A C 1
ATOM 1955 O O . VAL A 1 244 ? 19.501 -9.068 -5.878 1.00 97.56 244 VAL A O 1
ATOM 1958 N N . ILE A 1 245 ? 19.277 -7.088 -6.897 1.00 97.31 245 ILE A N 1
ATOM 1959 C CA . ILE A 1 245 ? 17.826 -7.207 -7.094 1.00 97.31 245 ILE A CA 1
ATOM 1960 C C . ILE A 1 245 ? 17.462 -8.396 -7.995 1.00 97.31 245 ILE A C 1
ATOM 1962 O O . ILE A 1 245 ? 16.502 -9.113 -7.702 1.00 97.31 245 ILE A O 1
ATOM 196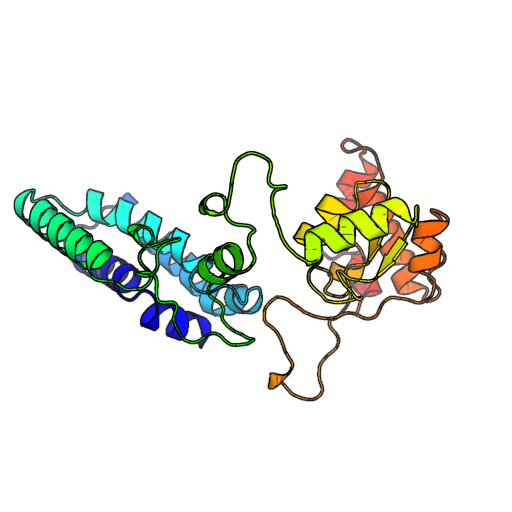6 N N . ARG A 1 246 ? 18.219 -8.658 -9.064 1.00 96.62 246 ARG A N 1
ATOM 1967 C CA . ARG A 1 246 ? 17.995 -9.808 -9.955 1.00 96.62 246 ARG A CA 1
ATOM 1968 C C . ARG A 1 246 ? 18.178 -11.129 -9.211 1.00 96.62 246 ARG A C 1
ATOM 1970 O O . ARG A 1 246 ? 17.330 -12.004 -9.361 1.00 96.62 246 ARG A O 1
ATOM 1977 N N . ILE A 1 247 ? 19.182 -11.249 -8.338 1.00 96.44 247 ILE A N 1
ATOM 1978 C CA . ILE A 1 247 ? 19.335 -12.410 -7.442 1.00 96.44 247 ILE A CA 1
ATOM 1979 C C . ILE A 1 247 ? 18.087 -12.574 -6.564 1.00 96.44 247 ILE A C 1
ATOM 1981 O O . ILE A 1 247 ? 17.513 -13.661 -6.489 1.00 96.44 247 ILE A O 1
ATOM 1985 N N . LEU A 1 248 ? 17.627 -11.491 -5.932 1.00 96.06 248 LEU A N 1
ATOM 1986 C CA . LEU A 1 248 ? 16.479 -11.518 -5.021 1.00 96.06 248 LEU A CA 1
ATOM 1987 C C . LEU A 1 248 ? 15.151 -11.859 -5.697 1.00 96.06 248 LEU A C 1
ATOM 1989 O O . LEU A 1 248 ? 14.269 -12.402 -5.033 1.00 96.06 248 LEU A O 1
ATOM 1993 N N . THR A 1 249 ? 14.988 -11.530 -6.976 1.00 94.00 249 THR A N 1
ATOM 1994 C CA . THR A 1 249 ? 13.707 -11.641 -7.690 1.00 94.00 249 THR A CA 1
ATOM 1995 C C . THR A 1 249 ? 13.646 -12.817 -8.660 1.00 94.00 249 THR A C 1
ATOM 1997 O O . THR A 1 249 ? 12.550 -13.294 -8.937 1.00 94.00 249 THR A O 1
ATOM 2000 N N . ARG A 1 250 ? 14.791 -13.315 -9.150 1.00 93.38 250 ARG A N 1
ATOM 2001 C CA . ARG A 1 250 ? 14.848 -14.312 -10.236 1.00 93.38 250 ARG A CA 1
ATOM 2002 C C . ARG A 1 250 ? 15.461 -15.651 -9.837 1.00 93.38 250 ARG A C 1
ATOM 2004 O O . ARG A 1 250 ? 15.156 -16.652 -10.479 1.00 93.38 250 ARG A O 1
ATOM 2011 N N . ASN A 1 251 ? 16.296 -15.710 -8.797 1.00 95.00 251 ASN A N 1
ATOM 2012 C CA . ASN A 1 251 ? 16.873 -16.990 -8.375 1.00 95.00 251 ASN A CA 1
ATOM 2013 C C . ASN A 1 251 ? 15.807 -17.902 -7.743 1.00 95.00 251 ASN A C 1
ATOM 2015 O O . ASN A 1 251 ? 14.840 -17.398 -7.162 1.00 95.00 251 ASN A O 1
ATOM 2019 N N . PRO A 1 252 ? 16.001 -19.235 -7.753 1.00 96.38 252 PRO A N 1
ATOM 2020 C CA . PRO A 1 252 ? 15.132 -20.162 -7.033 1.00 96.38 252 PRO A CA 1
ATOM 2021 C C . PRO A 1 252 ? 14.941 -19.755 -5.566 1.00 96.38 252 PRO A C 1
ATOM 2023 O O . PRO A 1 252 ? 15.872 -19.271 -4.919 1.00 96.38 252 PRO A O 1
ATOM 2026 N N . ILE A 1 253 ? 13.734 -19.951 -5.033 1.00 94.00 253 ILE A N 1
ATOM 2027 C CA . ILE A 1 253 ? 13.366 -19.512 -3.674 1.00 94.00 253 ILE A CA 1
ATOM 2028 C C . ILE A 1 253 ? 14.246 -20.127 -2.572 1.00 94.00 253 ILE A C 1
ATOM 2030 O O . ILE A 1 253 ? 14.537 -19.448 -1.594 1.00 94.00 253 ILE A O 1
ATOM 2034 N N . PHE A 1 254 ? 14.745 -21.355 -2.760 1.00 94.56 254 PHE A N 1
ATOM 2035 C CA . PHE A 1 254 ? 15.597 -22.072 -1.796 1.00 94.56 254 PHE A CA 1
ATOM 2036 C C . PHE A 1 254 ? 17.095 -22.021 -2.136 1.00 94.56 254 PHE A C 1
ATOM 2038 O O . PHE A 1 254 ? 17.853 -22.940 -1.836 1.00 94.56 254 PHE A O 1
ATOM 2045 N N . ASN A 1 255 ? 17.545 -20.957 -2.798 1.00 95.94 255 ASN A N 1
ATOM 2046 C CA . ASN A 1 255 ? 18.953 -20.777 -3.128 1.00 95.94 255 ASN A CA 1
ATOM 2047 C C . ASN A 1 255 ? 19.720 -20.111 -1.965 1.00 95.94 255 ASN A C 1
ATOM 2049 O O . ASN A 1 255 ? 19.361 -19.019 -1.527 1.00 95.94 255 ASN A O 1
ATOM 2053 N N . TRP A 1 256 ? 20.812 -20.728 -1.500 1.00 94.75 256 TRP A N 1
ATOM 2054 C CA . TRP A 1 256 ? 21.627 -20.196 -0.396 1.00 94.75 256 TRP A CA 1
ATOM 2055 C C . TRP A 1 256 ? 22.219 -18.809 -0.674 1.00 94.75 256 TRP A C 1
ATOM 2057 O O . TRP A 1 256 ? 22.249 -17.971 0.225 1.00 94.75 256 TRP A O 1
ATOM 2067 N N . SER A 1 257 ? 22.630 -18.530 -1.917 1.00 94.00 257 SER A N 1
ATOM 2068 C CA . SER A 1 257 ? 23.085 -17.189 -2.302 1.00 94.00 257 SER A CA 1
ATOM 2069 C C . SER A 1 257 ? 21.942 -16.176 -2.195 1.00 94.00 257 SER A C 1
ATOM 2071 O O . SER A 1 257 ? 22.143 -15.122 -1.599 1.00 94.00 257 S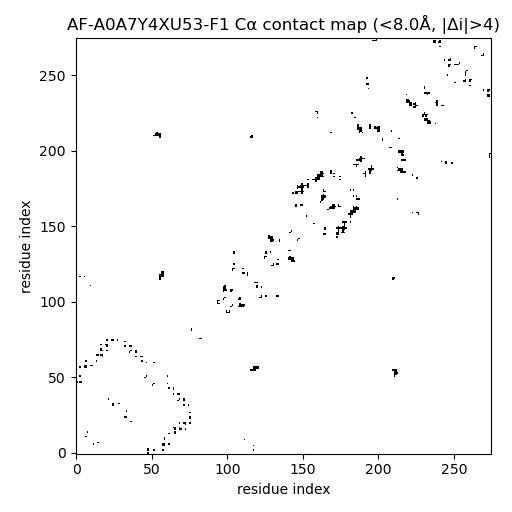ER A O 1
ATOM 2073 N N . ARG A 1 258 ? 20.721 -16.521 -2.635 1.00 96.94 258 ARG A N 1
ATOM 2074 C CA . ARG A 1 258 ? 19.531 -15.669 -2.454 1.00 96.94 258 ARG A CA 1
ATOM 2075 C C . ARG A 1 258 ? 19.252 -15.387 -0.975 1.00 96.94 258 ARG A C 1
ATOM 2077 O O . ARG A 1 258 ? 18.989 -14.238 -0.635 1.00 96.94 258 ARG A O 1
ATOM 2084 N N . LEU A 1 259 ? 19.350 -16.388 -0.096 1.00 96.12 259 LEU A N 1
ATOM 2085 C CA . LEU A 1 259 ? 19.168 -16.208 1.353 1.00 96.12 259 LEU A CA 1
ATOM 2086 C C . LEU A 1 259 ? 20.215 -15.258 1.954 1.00 96.12 259 LEU A C 1
ATOM 2088 O O . LEU A 1 259 ? 19.857 -14.332 2.683 1.00 96.12 259 LEU A O 1
ATOM 2092 N N . GLY A 1 260 ? 21.491 -15.429 1.595 1.00 97.06 260 GLY A N 1
ATOM 2093 C CA . GLY A 1 260 ? 22.560 -14.511 1.997 1.00 97.06 260 GLY A CA 1
ATOM 2094 C C . GLY A 1 260 ? 22.313 -13.082 1.506 1.00 97.06 260 GLY A C 1
ATOM 2095 O O . GLY A 1 260 ? 22.458 -12.125 2.266 1.00 97.06 260 GLY A O 1
ATOM 2096 N N . THR A 1 261 ? 21.846 -12.925 0.264 1.00 97.25 261 THR A N 1
ATOM 2097 C CA . THR A 1 261 ? 21.490 -11.618 -0.298 1.00 97.25 261 THR A CA 1
ATOM 2098 C C . THR A 1 261 ? 20.295 -10.981 0.413 1.00 97.25 261 THR A C 1
ATOM 2100 O O . THR A 1 261 ? 20.312 -9.775 0.648 1.00 97.25 261 THR A O 1
ATOM 2103 N N . ILE A 1 262 ? 19.276 -11.757 0.808 1.00 96.31 262 ILE A N 1
ATOM 2104 C CA . ILE A 1 262 ? 18.141 -11.256 1.605 1.00 96.31 262 ILE A CA 1
ATOM 2105 C C . ILE A 1 262 ? 18.649 -10.681 2.929 1.00 96.31 262 ILE A C 1
ATOM 2107 O O . ILE A 1 262 ? 18.262 -9.572 3.303 1.00 96.31 262 ILE A O 1
ATOM 2111 N N . TRP A 1 263 ? 19.534 -11.398 3.624 1.00 97.12 263 TRP A N 1
ATOM 2112 C CA . TRP A 1 263 ? 20.129 -10.920 4.871 1.00 97.12 263 TRP A CA 1
ATOM 2113 C C . TRP A 1 263 ? 20.938 -9.631 4.668 1.00 97.12 263 TRP A C 1
ATOM 2115 O O . TRP A 1 263 ? 20.721 -8.640 5.369 1.00 97.12 263 TRP A O 1
ATOM 2125 N N . ALA A 1 264 ? 21.827 -9.608 3.673 1.00 97.44 264 ALA A N 1
ATOM 2126 C CA . ALA A 1 264 ? 22.654 -8.442 3.361 1.00 97.44 264 ALA A CA 1
ATOM 2127 C C . ALA A 1 264 ? 21.813 -7.214 2.963 1.00 97.44 264 ALA A C 1
ATOM 2129 O O . ALA A 1 264 ? 22.110 -6.093 3.379 1.00 97.44 264 ALA A O 1
ATOM 2130 N N . MET A 1 265 ? 20.716 -7.424 2.228 1.00 95.75 265 MET A N 1
ATOM 2131 C CA . MET A 1 265 ? 19.767 -6.371 1.863 1.00 95.75 265 MET A CA 1
ATOM 2132 C C . MET A 1 265 ? 19.062 -5.788 3.095 1.00 95.75 265 MET A C 1
ATOM 2134 O O . MET A 1 265 ? 19.025 -4.571 3.257 1.00 95.75 265 MET A O 1
ATOM 2138 N N . ASN A 1 266 ? 18.539 -6.632 3.990 1.00 95.88 266 ASN A N 1
ATOM 2139 C CA . ASN A 1 266 ? 17.822 -6.169 5.186 1.00 95.88 266 ASN A CA 1
ATOM 2140 C C . ASN A 1 266 ? 18.745 -5.536 6.239 1.00 95.88 266 ASN A C 1
ATOM 2142 O O . ASN A 1 266 ? 18.307 -4.673 6.993 1.00 95.88 266 ASN A O 1
ATOM 2146 N N . THR A 1 267 ? 20.026 -5.914 6.265 1.00 96.81 267 THR A N 1
ATOM 2147 C CA . THR A 1 267 ? 21.046 -5.293 7.131 1.00 96.81 267 THR A CA 1
ATOM 2148 C C . THR A 1 267 ? 21.710 -4.063 6.500 1.00 96.81 267 THR A C 1
ATOM 2150 O O . THR A 1 267 ? 22.612 -3.473 7.089 1.00 96.81 267 THR A O 1
ATOM 2153 N N . GLY A 1 268 ? 21.256 -3.637 5.314 1.00 95.75 268 GLY A N 1
ATOM 2154 C CA . GLY A 1 268 ? 21.691 -2.397 4.672 1.00 95.75 268 GLY A CA 1
ATOM 2155 C C . GLY A 1 268 ? 23.092 -2.439 4.059 1.00 95.75 268 GLY A C 1
ATOM 2156 O O . GLY A 1 268 ? 23.642 -1.385 3.738 1.00 95.75 268 GLY A O 1
ATOM 2157 N N . GLN A 1 269 ? 23.668 -3.627 3.856 1.00 97.31 269 GLN A N 1
ATOM 2158 C CA . GLN A 1 269 ? 25.038 -3.785 3.351 1.00 97.31 269 GLN A CA 1
ATOM 2159 C C . GLN A 1 269 ? 25.215 -3.238 1.931 1.00 97.31 269 GLN A C 1
ATOM 2161 O O . GLN A 1 269 ? 26.316 -2.847 1.570 1.00 97.31 269 GLN A O 1
ATOM 2166 N N . TYR A 1 270 ? 24.137 -3.139 1.147 1.00 96.62 270 TYR A N 1
ATOM 2167 C CA . TYR A 1 270 ? 24.155 -2.581 -0.211 1.00 96.62 270 TYR A CA 1
ATOM 2168 C C . TYR A 1 270 ? 23.761 -1.099 -0.286 1.00 96.62 270 TYR A C 1
ATOM 2170 O O . TYR A 1 270 ? 23.722 -0.530 -1.375 1.00 96.62 270 TYR A O 1
ATOM 2178 N N . ASN A 1 271 ? 23.477 -0.439 0.844 1.00 94.56 271 ASN A N 1
ATOM 2179 C CA . ASN A 1 271 ? 22.974 0.941 0.840 1.00 94.56 271 ASN A CA 1
ATOM 2180 C C . ASN A 1 271 ? 23.972 1.944 0.241 1.00 94.56 271 ASN A C 1
ATOM 2182 O O . ASN A 1 271 ? 23.564 3.004 -0.213 1.00 94.56 271 ASN A O 1
ATOM 2186 N N . TYR A 1 272 ? 25.271 1.633 0.217 1.00 95.00 272 TYR A N 1
ATOM 2187 C CA . TYR A 1 272 ? 26.295 2.500 -0.380 1.00 95.00 272 TYR A CA 1
ATOM 2188 C C . TYR A 1 272 ? 26.163 2.659 -1.908 1.00 95.00 272 TYR A C 1
ATOM 2190 O O . TYR A 1 272 ? 26.765 3.569 -2.476 1.00 95.00 272 TYR A O 1
ATOM 2198 N N . LEU A 1 273 ? 25.382 1.795 -2.568 1.00 95.62 273 LEU A N 1
ATOM 2199 C CA . LEU A 1 273 ? 25.145 1.825 -4.015 1.00 95.62 273 LEU A CA 1
ATOM 2200 C C . LEU A 1 273 ? 23.967 2.722 -4.430 1.00 95.62 273 LEU A C 1
ATOM 2202 O O . LEU A 1 273 ? 23.820 3.017 -5.609 1.00 95.62 273 LEU A O 1
ATOM 2206 N N . ILE A 1 274 ? 23.119 3.133 -3.484 1.00 90.81 274 ILE A N 1
ATOM 2207 C CA . ILE A 1 274 ? 21.867 3.876 -3.743 1.00 90.81 274 ILE A CA 1
ATOM 2208 C C . ILE A 1 274 ? 21.784 5.196 -2.959 1.00 90.81 274 ILE A C 1
ATOM 2210 O O . ILE A 1 274 ? 20.714 5.798 -2.869 1.00 90.81 274 ILE A O 1
ATOM 2214 N N . LYS A 1 275 ? 22.904 5.609 -2.359 1.00 73.56 275 LYS A N 1
ATOM 2215 C CA . LYS A 1 275 ? 23.070 6.882 -1.652 1.00 73.56 275 LYS A CA 1
ATOM 2216 C C . LYS A 1 275 ? 23.637 7.952 -2.568 1.00 73.56 275 LYS A C 1
ATOM 2218 O O . LYS A 1 275 ? 24.594 7.627 -3.310 1.00 73.56 275 LYS A O 1
#

Radius of gyration: 23.43 Å; Cα contacts (8 Å, |Δi|>4): 323; chains: 1; bounding box: 56×44×66 Å

Sequence (275 aa):
MDYLMNSVSWDMSSHFILAGCAGLLIKERTPQNLTIFMGILLYMTFVVLSAASATHMSGRFFAVPFFMATVLLVTLLNNQRIGWFIGVMVSMYIIWHPISAVKFGSSLYHPYHQNSSYIDTKWFVVNEGAALVNWRPGKQMPDHAWYHEGERVKKLSQKLYIGGPGGAEPIGYFGFAAGHELYIIDKVGLSDPLLSKLPAIKPENIAQWKSGHFHRNIPEGYAESIINNRNMIQDEKIRQYYEVIRILTRNPIFNWSRLGTIWAMNTGQYNYLIK

Mean predicted aligned error: 5.14 Å

Secondary structure (DSSP, 8-state):
-HHHHHHHHH-HHHHHHHHHHHHHTTT---HHHHHHHHHHHHHHHHHHHTGGGG--BTTTTTHHHHHHHHHHHHHH---HHHHHHHHHHHHHHHHH-TT-GGGTTSTT--PPPP-SS-B-HHHHHHHTT-SGGG--TT--SS--HHHHHHHHHHHTT-SEEESSGGG-S--HHHHHHH-TTSEEE-TT-SS-TTGGGSPPPPPSSGGG--TT----PPPTTHHHHHHTTS---SSHHHHHHHHHHHHHHHS-TT-HHHHHHHHHHHTTTTGGG--